Protein AF-A0A6G1L1T5-F1 (afdb_monomer)

Organism: NCBI:txid161662

Structure (mmCIF, N/CA/C/O backbone):
data_AF-A0A6G1L1T5-F1
#
_entry.id   AF-A0A6G1L1T5-F1
#
loop_
_atom_site.group_PDB
_atom_site.id
_atom_site.type_symbol
_atom_site.label_atom_id
_atom_site.label_alt_id
_atom_site.label_comp_id
_atom_site.label_asym_id
_atom_site.label_entity_id
_atom_site.label_seq_id
_atom_site.pdbx_PDB_ins_code
_atom_site.Cartn_x
_atom_site.Cartn_y
_atom_site.Cartn_z
_atom_site.occupancy
_atom_site.B_iso_or_equiv
_atom_site.auth_seq_id
_atom_site.auth_comp_id
_atom_site.auth_asym_id
_atom_site.auth_atom_id
_atom_site.pdbx_PDB_model_num
ATOM 1 N N . MET A 1 1 ? -20.918 -10.123 8.490 1.00 45.03 1 MET A N 1
ATOM 2 C CA . MET A 1 1 ? -20.012 -9.544 9.500 1.00 45.03 1 MET A CA 1
ATOM 3 C C . MET A 1 1 ? -19.038 -8.664 8.738 1.00 45.03 1 MET A C 1
ATOM 5 O O . MET A 1 1 ? -18.518 -9.137 7.736 1.00 45.03 1 MET A O 1
ATOM 9 N N . ASP A 1 2 ? -18.903 -7.387 9.096 1.00 60.72 2 ASP A N 1
ATOM 10 C CA . ASP A 1 2 ? -17.927 -6.497 8.454 1.00 60.72 2 ASP A CA 1
ATOM 11 C C . ASP A 1 2 ? -16.538 -6.891 8.970 1.00 60.72 2 ASP A C 1
ATOM 13 O O . ASP A 1 2 ? -16.191 -6.631 10.120 1.00 60.72 2 ASP A O 1
ATOM 17 N N . ILE A 1 3 ? -15.792 -7.631 8.151 1.00 59.06 3 ILE A N 1
ATOM 18 C CA . ILE A 1 3 ? -14.497 -8.240 8.503 1.00 59.06 3 ILE A CA 1
ATOM 19 C C . ILE A 1 3 ? -13.485 -7.170 8.951 1.00 59.06 3 ILE A C 1
ATOM 21 O O . ILE A 1 3 ? -12.573 -7.430 9.733 1.00 59.06 3 ILE A O 1
ATOM 25 N N . CYS A 1 4 ? -13.687 -5.927 8.523 1.00 63.03 4 CYS A N 1
ATOM 26 C CA . CYS A 1 4 ? -12.848 -4.797 8.881 1.00 63.03 4 CYS A CA 1
ATOM 27 C C . CYS A 1 4 ? -13.227 -4.125 10.215 1.00 63.03 4 CYS A C 1
ATOM 29 O O . CYS A 1 4 ? -12.695 -3.058 10.505 1.00 63.03 4 CYS A O 1
ATOM 31 N N . GLN A 1 5 ? -14.106 -4.735 11.022 1.00 61.69 5 GLN A N 1
ATOM 32 C CA . GLN A 1 5 ? -14.435 -4.321 12.397 1.00 61.69 5 GLN A CA 1
ATOM 33 C C . GLN A 1 5 ? -13.973 -5.333 13.461 1.00 61.69 5 GLN A C 1
ATOM 35 O O . GLN A 1 5 ? -14.479 -5.336 14.580 1.00 61.69 5 GLN A O 1
ATOM 40 N N . LEU A 1 6 ? -13.033 -6.220 13.120 1.00 66.00 6 LEU A N 1
ATOM 41 C CA . LEU A 1 6 ? -12.467 -7.169 14.077 1.00 66.00 6 LEU A CA 1
ATOM 42 C C . LEU A 1 6 ? -11.678 -6.443 15.177 1.00 66.00 6 LEU A C 1
ATOM 44 O O . LEU A 1 6 ? -10.847 -5.570 14.902 1.00 66.00 6 LEU A O 1
ATOM 48 N N . GLU A 1 7 ? -11.929 -6.854 16.417 1.00 71.88 7 GLU A N 1
ATOM 49 C CA . GLU A 1 7 ? -11.121 -6.490 17.575 1.00 71.88 7 GLU A CA 1
ATOM 50 C C . GLU A 1 7 ? -9.925 -7.440 17.666 1.00 71.88 7 GLU A C 1
ATOM 52 O O . GLU A 1 7 ? -10.069 -8.664 17.621 1.00 71.88 7 GLU A O 1
ATOM 57 N N . TYR A 1 8 ? -8.736 -6.859 17.763 1.00 81.31 8 TYR A N 1
ATOM 58 C CA . TYR A 1 8 ? -7.502 -7.550 18.105 1.00 81.31 8 TYR A CA 1
ATOM 59 C C . TYR A 1 8 ? -7.175 -7.213 19.558 1.00 81.31 8 TYR A C 1
ATOM 61 O O . TYR A 1 8 ? -7.630 -6.192 20.069 1.00 81.31 8 TYR A O 1
ATOM 69 N N . THR A 1 9 ? -6.371 -8.050 20.215 1.00 79.94 9 THR A N 1
ATOM 70 C CA . THR A 1 9 ? -6.049 -7.898 21.643 1.00 79.94 9 THR A CA 1
ATOM 71 C C . THR A 1 9 ? -5.590 -6.483 22.011 1.00 79.94 9 THR A C 1
ATOM 73 O O . THR A 1 9 ? -5.973 -6.000 23.066 1.00 79.94 9 THR A O 1
ATOM 76 N N . ASP A 1 10 ? -4.849 -5.810 21.119 1.00 87.88 10 ASP A N 1
ATOM 77 C CA . ASP A 1 10 ? -4.205 -4.518 21.404 1.00 87.88 10 ASP A CA 1
ATOM 78 C C . ASP A 1 10 ? -4.669 -3.363 20.488 1.00 87.88 10 ASP A C 1
ATOM 80 O O . ASP A 1 10 ? -4.211 -2.226 20.619 1.00 87.88 10 ASP A O 1
ATOM 84 N N . PHE A 1 11 ? -5.540 -3.630 19.507 1.00 93.94 11 PHE A N 1
ATOM 85 C CA . PHE A 1 11 ? -6.033 -2.610 18.573 1.00 93.94 11 PHE A CA 1
ATOM 86 C C . PHE A 1 11 ? -7.327 -3.032 17.876 1.00 93.94 11 PHE A C 1
ATOM 88 O O . PHE A 1 11 ? -7.675 -4.206 17.788 1.00 93.94 11 PHE A O 1
ATOM 95 N N . LYS A 1 12 ? -8.020 -2.065 17.280 1.00 94.38 12 LYS A N 1
ATOM 96 C CA . LYS A 1 12 ? -9.188 -2.302 16.424 1.00 94.38 12 LYS A CA 1
ATOM 97 C C . LYS A 1 12 ? -8.967 -1.765 15.024 1.00 94.38 12 LYS A C 1
ATOM 99 O O . LYS A 1 12 ? -8.352 -0.711 14.841 1.00 94.38 12 LYS A O 1
ATOM 104 N N . LEU A 1 13 ? -9.504 -2.467 14.034 1.00 95.50 13 LEU A N 1
ATOM 105 C CA . LEU A 1 13 ? -9.593 -1.939 12.678 1.00 95.50 13 LEU A CA 1
ATOM 106 C C . LEU A 1 13 ? -10.869 -1.114 12.545 1.00 95.50 13 LEU A C 1
ATOM 108 O O . LEU A 1 13 ? -11.952 -1.553 12.920 1.00 95.50 13 LEU A O 1
ATOM 112 N N . VAL A 1 14 ? -10.734 0.111 12.045 1.00 94.56 14 VAL A N 1
ATOM 113 C CA . VAL A 1 14 ? -11.863 1.021 11.827 1.00 94.56 14 VAL A CA 1
ATOM 114 C C . VAL A 1 14 ? -11.651 1.827 10.552 1.00 94.56 14 VAL A C 1
ATOM 116 O O . VAL A 1 14 ? -10.520 2.022 10.099 1.00 94.56 14 VAL A O 1
ATOM 119 N N . ARG A 1 15 ? -12.743 2.316 9.959 1.00 95.56 15 ARG A N 1
ATOM 120 C CA . ARG A 1 15 ? -12.666 3.211 8.801 1.00 95.56 15 ARG A CA 1
ATOM 121 C C . ARG A 1 15 ? -11.990 4.522 9.208 1.00 95.56 15 ARG A C 1
ATOM 123 O O . ARG A 1 15 ? -12.301 5.071 10.266 1.00 95.56 15 ARG A O 1
ATOM 130 N N . ALA A 1 16 ? -11.071 5.005 8.379 1.00 96.94 16 ALA A N 1
ATOM 131 C CA . ALA A 1 16 ? -10.485 6.324 8.577 1.00 96.94 16 ALA A CA 1
ATOM 132 C C . ALA A 1 16 ? -11.476 7.423 8.156 1.00 96.94 16 ALA A C 1
ATOM 134 O O . ALA A 1 16 ? -12.308 7.211 7.269 1.00 96.94 16 ALA A O 1
ATOM 135 N N . THR A 1 17 ? -11.374 8.593 8.778 1.00 96.69 17 THR A N 1
ATOM 136 C CA . THR A 1 17 ? -12.141 9.805 8.455 1.00 96.69 17 THR A CA 1
ATOM 137 C C . THR A 1 17 ? -11.197 10.951 8.085 1.00 96.69 17 THR A C 1
ATOM 139 O O . THR A 1 17 ? -9.984 10.853 8.271 1.00 96.69 17 THR A O 1
ATOM 142 N N . HIS A 1 18 ? -11.735 12.062 7.572 1.00 96.56 18 HIS A N 1
ATOM 143 C CA . HIS A 1 18 ? -10.926 13.250 7.270 1.00 96.56 18 HIS A CA 1
ATOM 144 C C . HIS A 1 18 ? -10.172 13.795 8.495 1.00 96.56 18 HIS A C 1
ATOM 146 O O . HIS A 1 18 ? -9.060 14.300 8.347 1.00 96.56 18 HIS A O 1
ATOM 152 N N . ASP A 1 19 ? -10.726 13.636 9.700 1.00 97.06 19 ASP A N 1
ATOM 153 C CA . ASP A 1 19 ? -10.076 14.067 10.946 1.00 97.06 19 ASP A CA 1
ATOM 154 C C . ASP A 1 19 ? -8.787 13.278 11.234 1.00 97.06 19 ASP A C 1
ATOM 156 O O . ASP A 1 19 ? -7.903 13.765 11.938 1.00 97.06 19 ASP A O 1
ATOM 160 N N . ASP A 1 20 ? -8.636 12.084 10.649 1.00 97.81 20 ASP A N 1
ATOM 161 C CA . ASP A 1 20 ? -7.447 11.249 10.818 1.00 97.81 20 ASP A CA 1
ATOM 162 C C . ASP A 1 20 ? -6.263 11.695 9.958 1.00 97.81 20 ASP A C 1
ATOM 164 O O . ASP A 1 20 ? -5.140 11.265 10.219 1.00 97.81 20 ASP A O 1
ATOM 168 N N . ILE A 1 21 ? -6.472 12.539 8.937 1.00 97.19 21 ILE A N 1
ATOM 169 C CA . ILE A 1 21 ? -5.440 12.898 7.946 1.00 97.19 21 ILE A CA 1
ATOM 170 C C . ILE A 1 21 ? -4.106 13.304 8.598 1.00 97.19 21 ILE A C 1
ATOM 172 O O . ILE A 1 21 ? -3.076 12.769 8.176 1.00 97.19 21 ILE A O 1
ATOM 176 N N . PRO A 1 22 ? -4.063 14.180 9.626 1.00 96.88 22 PRO A N 1
ATOM 177 C CA . PRO A 1 22 ? -2.806 14.526 10.289 1.00 96.88 22 PRO A CA 1
ATOM 178 C C . PRO A 1 22 ? -2.072 13.307 10.870 1.00 96.88 22 PRO A C 1
ATOM 180 O O . PRO A 1 22 ? -0.863 13.174 10.687 1.00 96.88 22 PRO A O 1
ATOM 183 N N . ALA A 1 23 ? -2.794 12.386 11.509 1.00 97.38 23 ALA A N 1
ATOM 184 C CA . ALA A 1 23 ? -2.211 11.188 12.105 1.00 97.38 23 ALA A CA 1
ATOM 185 C C . ALA A 1 23 ? -1.788 10.158 11.041 1.00 97.38 23 ALA A C 1
ATOM 187 O O . ALA A 1 23 ? -0.710 9.578 11.150 1.00 97.38 23 ALA A O 1
ATOM 188 N N . LEU A 1 24 ? -2.563 9.974 9.965 1.00 97.75 24 LEU A N 1
ATOM 189 C CA . LEU A 1 24 ? -2.175 9.110 8.838 1.00 97.75 24 LEU A CA 1
ATOM 190 C C . LEU A 1 24 ? -0.861 9.581 8.194 1.00 97.75 24 LEU A C 1
ATOM 192 O O . LEU A 1 24 ? 0.009 8.762 7.883 1.00 97.75 24 LEU A O 1
ATOM 196 N N . LEU A 1 25 ? -0.698 10.900 8.037 1.00 95.94 25 LEU A N 1
ATOM 197 C CA . LEU A 1 25 ? 0.520 11.518 7.508 1.00 95.94 25 LEU A CA 1
ATOM 198 C C . LEU A 1 25 ? 1.726 11.299 8.411 1.00 95.94 25 LEU A C 1
ATOM 200 O O . LEU A 1 25 ? 2.812 10.990 7.912 1.00 95.94 25 LEU A O 1
ATOM 204 N N . GLN A 1 26 ? 1.533 11.434 9.721 1.00 94.75 26 GLN A N 1
ATOM 205 C CA . GLN A 1 26 ? 2.577 11.171 10.700 1.00 94.75 26 GLN A CA 1
ATOM 206 C C . GLN A 1 26 ? 3.028 9.708 10.634 1.00 94.75 26 GLN A C 1
ATOM 208 O O . GLN A 1 26 ? 4.209 9.448 10.423 1.00 94.75 26 GLN A O 1
ATOM 213 N N . VAL A 1 27 ? 2.089 8.758 10.700 1.00 96.12 27 VAL A N 1
ATOM 214 C CA . VAL A 1 27 ? 2.378 7.315 10.612 1.00 96.12 27 VAL A CA 1
ATOM 215 C C . VAL A 1 27 ? 3.115 6.972 9.319 1.00 96.12 27 VAL A C 1
ATOM 217 O O . VAL A 1 27 ? 4.058 6.183 9.325 1.00 96.12 27 VAL A O 1
ATOM 220 N N . HIS A 1 28 ? 2.701 7.571 8.203 1.00 93.31 28 HIS A N 1
ATOM 221 C CA . HIS A 1 28 ? 3.356 7.367 6.919 1.00 93.31 28 HIS A CA 1
ATOM 222 C C . HIS A 1 28 ? 4.785 7.929 6.912 1.00 93.31 28 HIS A C 1
ATOM 224 O O . HIS A 1 28 ? 5.722 7.249 6.506 1.00 93.31 28 HIS A O 1
ATOM 230 N N . SER A 1 29 ? 4.976 9.154 7.399 1.00 90.62 29 SER A N 1
ATOM 231 C CA . SER A 1 29 ? 6.297 9.790 7.441 1.00 90.62 29 SER A CA 1
ATOM 232 C C . SER A 1 29 ? 7.266 9.023 8.341 1.00 90.62 29 SER A C 1
ATOM 234 O O . SER A 1 29 ? 8.400 8.774 7.941 1.00 90.62 29 SER A O 1
ATOM 236 N N . GLU A 1 30 ? 6.809 8.591 9.519 1.00 91.94 30 GLU A N 1
ATOM 237 C CA . GLU A 1 30 ? 7.587 7.776 10.459 1.00 91.94 30 GLU A CA 1
ATOM 238 C C . GLU A 1 30 ? 7.931 6.404 9.858 1.00 91.94 30 GLU A C 1
ATOM 240 O O . GLU A 1 30 ? 9.088 5.983 9.889 1.00 91.94 30 GLU A O 1
ATOM 245 N N . GLY A 1 31 ? 6.950 5.725 9.253 1.00 89.44 31 GLY A N 1
ATOM 246 C CA . GLY A 1 31 ? 7.126 4.387 8.682 1.00 89.44 31 GLY A CA 1
ATOM 247 C C . GLY A 1 31 ? 8.114 4.325 7.511 1.00 89.44 31 GLY A C 1
ATOM 248 O O . GLY A 1 31 ? 8.773 3.302 7.331 1.00 89.44 31 GLY A O 1
ATOM 249 N N . PHE A 1 32 ? 8.252 5.413 6.748 1.00 88.75 32 PHE A N 1
ATOM 250 C CA . PHE A 1 32 ? 9.127 5.497 5.571 1.00 88.75 32 PHE A CA 1
ATOM 251 C C . PHE A 1 32 ? 10.394 6.344 5.792 1.00 88.75 32 PHE A C 1
ATOM 253 O O . PHE A 1 32 ? 11.184 6.514 4.864 1.00 88.75 32 PHE A O 1
ATOM 260 N N . ALA A 1 33 ? 10.646 6.842 7.009 1.00 86.81 33 ALA A N 1
ATOM 261 C CA . ALA A 1 33 ? 11.792 7.714 7.310 1.00 86.81 33 ALA A CA 1
ATOM 262 C C . ALA A 1 33 ? 13.162 7.096 6.951 1.00 86.81 33 ALA A C 1
ATOM 264 O O . ALA A 1 33 ? 14.099 7.805 6.572 1.00 86.81 33 ALA A O 1
ATOM 265 N N . HIS A 1 34 ? 13.270 5.768 7.044 1.00 86.38 34 HIS A N 1
ATOM 266 C CA . HIS A 1 34 ? 14.494 5.005 6.777 1.00 86.38 34 HIS A CA 1
ATOM 267 C C . HIS A 1 34 ? 14.419 4.154 5.499 1.00 86.38 34 HIS A C 1
ATOM 269 O O . HIS A 1 34 ? 15.304 3.338 5.249 1.00 86.38 34 HIS A O 1
ATOM 275 N N . ASP A 1 35 ? 13.370 4.313 4.688 1.00 88.12 35 ASP A N 1
ATOM 276 C CA . ASP A 1 35 ? 13.261 3.602 3.416 1.00 88.12 35 ASP A CA 1
ATOM 277 C C . ASP A 1 35 ? 14.175 4.242 2.358 1.00 88.12 35 ASP A C 1
ATOM 279 O O . ASP A 1 35 ? 14.078 5.438 2.075 1.00 88.12 35 ASP A O 1
ATOM 283 N N . ARG A 1 36 ? 15.061 3.440 1.751 1.00 90.62 36 ARG A N 1
ATOM 284 C CA . ARG A 1 36 ? 16.084 3.932 0.806 1.00 90.62 36 ARG A CA 1
ATOM 285 C C . ARG A 1 36 ? 15.468 4.599 -0.419 1.00 90.62 36 ARG A C 1
ATOM 287 O O . ARG A 1 36 ? 15.948 5.645 -0.848 1.00 90.62 36 ARG A O 1
ATOM 294 N N . PHE A 1 37 ? 14.388 4.030 -0.957 1.00 90.25 37 PHE A N 1
ATOM 295 C CA . PHE A 1 37 ? 13.701 4.609 -2.109 1.00 90.25 37 PHE A CA 1
ATOM 296 C C . PHE A 1 37 ? 13.091 5.972 -1.757 1.00 90.25 37 PHE A C 1
ATOM 298 O O . PHE A 1 37 ? 13.268 6.950 -2.484 1.00 90.25 37 PHE A O 1
ATOM 305 N N . SER A 1 38 ? 12.432 6.067 -0.603 1.00 88.12 38 SER A N 1
ATOM 306 C CA . SER A 1 38 ? 11.865 7.315 -0.088 1.00 88.12 38 SER A CA 1
ATOM 307 C C . SER A 1 38 ? 12.943 8.375 0.145 1.00 88.12 38 SER A C 1
ATOM 309 O O . SER A 1 38 ? 12.780 9.519 -0.283 1.00 88.12 38 SER A O 1
ATOM 311 N N . GLN A 1 39 ? 14.075 8.002 0.747 1.00 89.62 39 GLN A N 1
ATOM 312 C CA . GLN A 1 39 ? 15.216 8.901 0.941 1.00 89.62 39 GLN A CA 1
ATOM 313 C C . GLN A 1 39 ? 15.775 9.407 -0.393 1.00 89.62 39 GLN A C 1
ATOM 315 O O . GLN A 1 39 ? 15.936 10.617 -0.563 1.00 89.62 39 GLN A O 1
ATOM 320 N N . PHE A 1 40 ? 15.984 8.512 -1.362 1.00 90.50 40 PHE A N 1
ATOM 321 C CA . PHE A 1 40 ? 16.427 8.861 -2.712 1.00 90.50 40 PHE A CA 1
ATOM 322 C C . PHE A 1 40 ? 15.478 9.865 -3.381 1.00 90.50 40 PHE A C 1
ATOM 324 O O . PHE A 1 40 ? 15.910 10.911 -3.874 1.00 90.50 40 PHE A O 1
ATOM 331 N N . MET A 1 41 ? 14.167 9.600 -3.346 1.00 87.81 41 MET A N 1
ATOM 332 C CA . MET A 1 41 ? 13.174 10.459 -3.995 1.00 87.81 41 MET A CA 1
ATOM 333 C C . MET A 1 41 ? 13.056 11.845 -3.354 1.00 87.81 41 MET A C 1
ATOM 335 O O . MET A 1 41 ? 12.609 12.787 -4.024 1.00 87.81 41 MET A O 1
ATOM 339 N N . LEU A 1 42 ? 13.441 11.989 -2.084 1.00 86.94 42 LEU A N 1
ATOM 340 C CA . LEU A 1 42 ? 13.357 13.229 -1.309 1.00 86.94 42 LEU A CA 1
ATOM 341 C C . LEU A 1 42 ? 14.690 13.973 -1.180 1.00 86.94 42 LEU A C 1
ATOM 343 O O . LEU A 1 42 ? 14.688 15.124 -0.735 1.00 86.94 42 LEU A O 1
ATOM 347 N N . GLN A 1 43 ? 15.804 13.373 -1.596 1.00 86.75 43 GLN A N 1
ATOM 348 C CA . GLN A 1 43 ? 17.123 13.988 -1.503 1.00 86.75 43 GLN A CA 1
ATOM 349 C C . GLN A 1 43 ? 17.149 15.362 -2.198 1.00 86.75 43 GLN A C 1
ATOM 351 O O . GLN A 1 43 ? 16.710 15.525 -3.337 1.00 86.75 43 GLN A O 1
ATOM 356 N N . GLY A 1 44 ? 17.629 16.386 -1.484 1.00 84.50 44 GLY A N 1
ATOM 357 C CA . GLY A 1 44 ? 17.706 17.761 -1.996 1.00 84.50 44 GLY A CA 1
ATOM 358 C C . GLY A 1 44 ? 16.352 18.466 -2.190 1.00 84.50 44 GLY A C 1
ATOM 359 O O . GLY A 1 44 ? 16.298 19.532 -2.816 1.00 84.50 44 GLY A O 1
ATOM 360 N N . ARG A 1 45 ? 15.246 17.898 -1.684 1.00 84.25 45 ARG A N 1
ATOM 361 C CA . ARG A 1 45 ? 13.934 18.563 -1.655 1.00 84.25 45 ARG A CA 1
ATOM 362 C C . ARG A 1 45 ? 13.733 19.352 -0.355 1.00 84.25 45 ARG A C 1
ATOM 364 O O . ARG A 1 45 ? 14.284 18.974 0.677 1.00 84.25 45 ARG A O 1
ATOM 371 N N . PRO A 1 46 ? 12.909 20.418 -0.372 1.00 87.12 46 PRO A N 1
ATOM 372 C CA . PRO A 1 46 ? 12.514 21.108 0.851 1.00 87.12 46 PRO A CA 1
ATOM 373 C C . PRO A 1 46 ? 11.863 20.156 1.859 1.00 87.12 46 PRO A C 1
ATOM 375 O O . PRO A 1 46 ? 11.112 19.251 1.469 1.00 87.12 46 PRO A O 1
ATOM 378 N N . SER A 1 47 ? 12.097 20.402 3.149 1.00 83.25 47 SER A N 1
ATOM 379 C CA . SER A 1 47 ? 11.392 19.699 4.226 1.00 83.25 47 SER A CA 1
ATOM 380 C C . SER A 1 47 ? 9.870 19.804 4.045 1.00 83.25 47 SER A C 1
ATOM 382 O O . SER A 1 47 ? 9.368 20.786 3.497 1.00 83.25 47 SER A O 1
ATOM 384 N N . GLY A 1 48 ? 9.134 18.761 4.432 1.00 83.06 48 GLY A N 1
ATOM 385 C CA . GLY A 1 48 ? 7.677 18.690 4.266 1.00 83.06 48 GLY A CA 1
ATOM 386 C C . GLY A 1 48 ? 7.188 18.397 2.839 1.00 83.06 48 GLY A C 1
ATOM 387 O O . GLY A 1 48 ? 5.992 18.199 2.641 1.00 83.06 48 GLY A O 1
ATOM 388 N N . THR A 1 49 ? 8.071 18.291 1.832 1.00 84.56 49 THR A N 1
ATOM 389 C CA . THR A 1 49 ? 7.646 17.958 0.452 1.00 84.56 49 THR A CA 1
ATOM 390 C C . THR A 1 49 ? 6.925 16.610 0.375 1.00 84.56 49 THR A C 1
ATOM 392 O O . THR A 1 49 ? 5.964 16.470 -0.385 1.00 84.56 49 THR A O 1
ATOM 395 N N . HIS A 1 50 ? 7.385 15.613 1.139 1.00 82.81 50 HIS A N 1
ATOM 396 C CA . HIS A 1 50 ? 6.733 14.306 1.187 1.00 82.81 50 HIS A CA 1
ATOM 397 C C . HIS A 1 50 ? 5.336 14.411 1.799 1.00 82.81 50 HIS A C 1
ATOM 399 O O . HIS A 1 50 ? 4.364 13.992 1.176 1.00 82.81 50 HIS A O 1
ATOM 405 N N . GLU A 1 51 ? 5.241 15.050 2.967 1.00 86.94 51 GLU A N 1
ATOM 406 C CA . GLU A 1 51 ? 3.991 15.226 3.702 1.00 86.94 51 GLU A CA 1
ATOM 407 C C . GLU A 1 51 ? 2.952 15.982 2.869 1.00 86.94 51 GLU A C 1
ATOM 409 O O . GLU A 1 51 ? 1.825 15.522 2.731 1.00 86.94 51 GLU A O 1
ATOM 414 N N . ALA A 1 52 ? 3.328 17.094 2.229 1.00 88.56 52 ALA A N 1
ATOM 415 C CA . ALA A 1 52 ? 2.410 17.878 1.404 1.00 88.56 52 ALA A CA 1
ATOM 416 C C . ALA A 1 52 ? 1.846 17.079 0.216 1.00 88.56 52 ALA A C 1
ATOM 418 O O . ALA A 1 52 ? 0.700 17.274 -0.186 1.00 88.56 52 ALA A O 1
ATOM 419 N N . ARG A 1 53 ? 2.641 16.171 -0.363 1.00 86.31 53 ARG A N 1
ATOM 420 C CA . ARG A 1 53 ? 2.185 15.289 -1.449 1.00 86.31 53 ARG A CA 1
ATOM 421 C C . ARG A 1 53 ? 1.308 14.164 -0.936 1.00 86.31 53 ARG A C 1
ATOM 423 O O . ARG A 1 53 ? 0.266 13.904 -1.526 1.00 86.31 53 ARG A O 1
ATOM 430 N N . MET A 1 54 ? 1.720 13.529 0.155 1.00 90.81 54 MET A N 1
ATOM 431 C CA . MET A 1 54 ? 0.935 12.485 0.796 1.00 90.81 54 MET A CA 1
ATOM 432 C C . MET A 1 54 ? -0.416 13.025 1.263 1.00 90.81 54 MET A C 1
ATOM 434 O O . MET A 1 54 ? -1.426 12.354 1.111 1.00 90.81 54 MET A O 1
ATOM 438 N N . ARG A 1 55 ? -0.460 14.269 1.747 1.00 94.56 55 ARG A N 1
ATOM 439 C CA . ARG A 1 55 ? -1.695 14.946 2.148 1.00 94.56 55 ARG A CA 1
ATOM 440 C C . ARG A 1 55 ? -2.663 15.034 0.977 1.00 94.56 55 ARG A C 1
ATOM 442 O O . ARG A 1 55 ? -3.771 14.528 1.085 1.00 94.56 55 ARG A O 1
ATOM 449 N N . LYS A 1 56 ? -2.196 15.554 -0.163 1.00 93.38 56 LYS A N 1
ATOM 450 C CA . LYS A 1 56 ? -2.989 15.613 -1.400 1.00 93.38 56 LYS A CA 1
ATOM 451 C C . LYS A 1 56 ? -3.453 14.232 -1.865 1.00 93.38 56 LYS A C 1
ATOM 453 O O . LYS A 1 56 ? -4.580 14.094 -2.323 1.00 93.38 56 LYS A O 1
ATOM 458 N N . ALA A 1 57 ? -2.597 13.214 -1.757 1.00 92.44 57 ALA A N 1
ATOM 459 C CA . ALA A 1 57 ? -2.956 11.839 -2.098 1.00 92.44 57 ALA A CA 1
ATOM 460 C C . ALA A 1 57 ? -4.079 11.310 -1.192 1.00 92.44 57 ALA A C 1
ATOM 462 O O . ALA A 1 57 ? -5.083 10.816 -1.700 1.00 92.44 57 ALA A O 1
ATOM 463 N N . ILE A 1 58 ? -3.941 11.472 0.126 1.00 95.06 58 ILE A N 1
ATOM 464 C CA . ILE A 1 58 ? -4.943 11.049 1.106 1.00 95.06 58 ILE A CA 1
ATOM 465 C C . ILE A 1 58 ? -6.270 11.776 0.884 1.00 95.06 58 ILE A C 1
ATOM 467 O O . ILE A 1 58 ? -7.307 11.122 0.810 1.00 95.06 58 ILE A O 1
ATOM 471 N N . GLU A 1 59 ? -6.238 13.099 0.720 1.00 96.19 59 GLU A N 1
ATOM 472 C CA . GLU A 1 59 ? -7.417 13.912 0.396 1.00 96.19 59 GLU A CA 1
ATOM 473 C C . GLU A 1 59 ? -8.104 13.394 -0.875 1.00 96.19 59 GLU A C 1
ATOM 475 O O . GLU A 1 59 ? -9.292 13.086 -0.847 1.00 96.19 59 GLU A O 1
ATOM 480 N N . SER A 1 60 ? -7.342 13.155 -1.949 1.00 96.19 60 SER A N 1
ATOM 481 C CA . SER A 1 60 ? -7.899 12.642 -3.208 1.00 96.19 60 SER A CA 1
ATOM 482 C C . SER A 1 60 ? -8.534 11.254 -3.090 1.00 96.19 60 SER A C 1
ATOM 484 O O . SER A 1 60 ? -9.444 10.930 -3.851 1.00 96.19 60 SER A O 1
ATOM 486 N N . TRP A 1 61 ? -8.075 10.413 -2.158 1.00 96.50 61 TRP A N 1
ATOM 487 C CA . TRP A 1 61 ? -8.714 9.122 -1.917 1.00 96.50 61 TRP A CA 1
ATOM 488 C C . TRP A 1 61 ? -9.978 9.247 -1.087 1.00 96.50 61 TRP A C 1
ATOM 490 O O . TRP A 1 61 ? -10.900 8.473 -1.304 1.00 96.50 61 TRP A O 1
ATOM 500 N N . PHE A 1 62 ? -10.058 10.198 -0.160 1.00 95.88 62 PHE A N 1
ATOM 501 C CA . PHE A 1 62 ? -11.326 10.457 0.516 1.00 95.88 62 PHE A CA 1
ATOM 502 C C . PHE A 1 62 ? -12.403 10.953 -0.458 1.00 95.88 62 PHE A C 1
ATOM 504 O O . PHE A 1 62 ? -13.564 10.577 -0.313 1.00 95.88 62 PHE A O 1
ATOM 511 N N . ASP A 1 63 ? -12.005 11.702 -1.487 1.00 94.25 63 ASP A N 1
ATOM 512 C CA . ASP A 1 63 ? -12.901 12.160 -2.555 1.00 94.25 63 ASP A CA 1
ATOM 513 C C . ASP A 1 63 ? -13.227 11.063 -3.593 1.00 94.25 63 ASP A C 1
ATOM 515 O O . ASP A 1 63 ? -14.120 11.228 -4.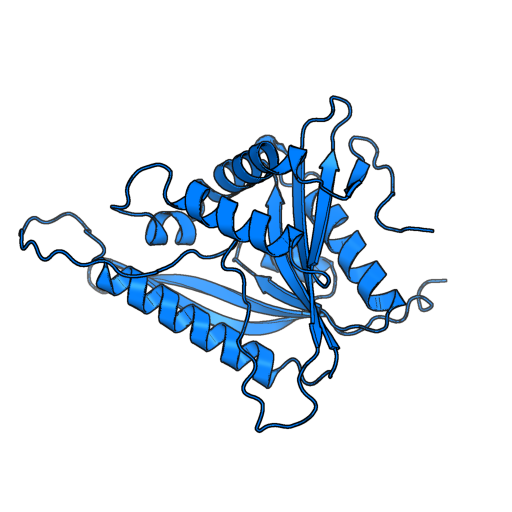428 1.00 94.25 63 ASP A O 1
ATOM 519 N N . ASN A 1 64 ? -12.523 9.927 -3.559 1.00 93.62 64 ASN A N 1
ATOM 520 C CA . ASN A 1 64 ? -12.714 8.825 -4.495 1.00 93.62 64 ASN A CA 1
ATOM 521 C C . ASN A 1 64 ? -13.683 7.777 -3.926 1.00 93.62 64 ASN A C 1
ATOM 523 O O . ASN A 1 64 ? -13.371 7.059 -2.978 1.00 93.62 64 ASN A O 1
ATOM 527 N N . VAL A 1 65 ? -14.837 7.622 -4.578 1.00 94.00 65 VAL A N 1
ATOM 528 C CA . VAL A 1 65 ? -15.899 6.689 -4.160 1.00 94.00 65 VAL A CA 1
ATOM 529 C C . VAL A 1 65 ? -15.473 5.215 -4.163 1.00 94.00 65 VAL A C 1
ATOM 531 O O . VAL A 1 65 ? -16.026 4.415 -3.408 1.00 94.00 65 VAL A O 1
ATOM 534 N N . ASP A 1 66 ? -14.495 4.855 -4.996 1.00 95.31 66 ASP A N 1
ATOM 535 C CA . ASP A 1 66 ? -13.954 3.499 -5.105 1.00 95.31 66 ASP A CA 1
ATOM 536 C C . ASP A 1 66 ? -12.802 3.243 -4.125 1.00 95.31 66 ASP A C 1
ATOM 538 O O . ASP A 1 66 ? -12.355 2.098 -3.979 1.00 95.31 66 ASP A O 1
ATOM 542 N N . ALA A 1 67 ? -12.310 4.290 -3.458 1.00 96.00 67 ALA A N 1
ATOM 543 C CA . ALA A 1 67 ? -11.259 4.195 -2.465 1.00 96.00 67 ALA A CA 1
ATOM 544 C C . ALA A 1 67 ? -11.825 3.945 -1.065 1.00 96.00 67 ALA A C 1
ATOM 546 O O . ALA A 1 67 ? -12.858 4.472 -0.644 1.00 96.00 67 ALA A O 1
ATOM 547 N N . LYS A 1 68 ? -11.104 3.130 -0.300 1.00 96.12 68 LYS A N 1
ATOM 548 C CA . LYS A 1 68 ? -11.406 2.846 1.098 1.00 96.12 68 LYS A CA 1
ATOM 549 C C . LYS A 1 68 ? -10.132 2.923 1.920 1.00 96.12 68 LYS A C 1
ATOM 551 O O . LYS A 1 68 ? -9.095 2.386 1.532 1.00 96.12 68 LYS A O 1
ATOM 556 N N . LEU A 1 69 ? -10.233 3.596 3.061 1.00 97.25 69 LEU A N 1
ATOM 557 C CA . LEU A 1 69 ? -9.145 3.774 4.010 1.00 97.25 69 LEU A CA 1
ATOM 558 C C . LEU A 1 69 ? -9.538 3.165 5.353 1.00 97.25 69 LEU A C 1
ATOM 560 O O . LEU A 1 69 ? -10.611 3.457 5.887 1.00 97.25 69 LEU A O 1
ATOM 564 N N . PHE A 1 70 ? -8.645 2.351 5.901 1.00 97.06 70 PHE A N 1
ATOM 565 C CA . PHE A 1 70 ? -8.784 1.756 7.224 1.00 97.06 70 PHE A CA 1
ATOM 566 C C . PHE A 1 70 ? -7.552 2.068 8.061 1.00 97.06 70 PHE A C 1
ATOM 568 O O . PHE A 1 70 ? -6.437 2.157 7.544 1.00 97.06 70 PHE A O 1
ATOM 575 N N . LYS A 1 71 ? -7.763 2.211 9.364 1.00 97.25 71 LYS A N 1
ATOM 576 C CA . LYS A 1 71 ? -6.721 2.440 10.359 1.00 97.25 71 LYS A CA 1
ATOM 577 C C . LYS A 1 71 ? -6.785 1.364 11.436 1.00 97.25 71 LYS A C 1
ATOM 579 O O . LYS A 1 71 ? -7.864 0.877 11.767 1.00 97.25 71 LYS A O 1
ATOM 584 N N . ALA A 1 72 ? -5.628 1.028 11.987 1.00 97.50 72 ALA A N 1
ATOM 585 C CA . ALA A 1 72 ? -5.509 0.297 13.236 1.00 97.50 72 ALA A CA 1
ATOM 586 C C . ALA A 1 72 ? -5.422 1.322 14.371 1.00 97.50 72 ALA A C 1
ATOM 588 O O . ALA A 1 72 ? -4.433 2.052 14.462 1.00 97.50 72 ALA A O 1
ATOM 589 N N . ALA A 1 73 ? -6.471 1.410 15.184 1.00 96.56 73 ALA A N 1
ATOM 590 C CA . ALA A 1 73 ? -6.538 2.299 16.336 1.00 96.56 73 ALA A CA 1
ATOM 591 C C . ALA A 1 73 ? -6.221 1.512 17.614 1.00 96.56 73 ALA A C 1
ATOM 593 O O . ALA A 1 73 ? -6.895 0.518 17.892 1.00 96.56 73 ALA A O 1
ATOM 594 N N . GLY A 1 74 ? -5.213 1.954 18.366 1.00 94.06 74 GLY A N 1
ATOM 595 C CA . GLY A 1 74 ? -4.915 1.447 19.706 1.00 94.06 74 GLY A CA 1
ATOM 596 C C . GLY A 1 74 ? -5.987 1.843 20.726 1.00 94.06 74 GLY A C 1
ATOM 597 O O . GLY A 1 74 ? -6.925 2.585 20.413 1.00 94.06 74 GLY A O 1
ATOM 598 N N . GLU A 1 75 ? -5.849 1.351 21.957 1.00 87.69 75 GLU A N 1
ATOM 599 C CA . GLU A 1 75 ? -6.801 1.602 23.054 1.00 87.69 75 GLU A CA 1
ATOM 600 C C . GLU A 1 75 ? -6.977 3.094 23.379 1.00 87.69 75 GLU A C 1
ATOM 602 O O . GLU A 1 75 ? -8.085 3.551 23.660 1.00 87.69 75 GLU A O 1
ATOM 607 N N . ASP A 1 76 ? -5.898 3.869 23.279 1.00 87.75 76 ASP A N 1
ATOM 608 C CA . ASP A 1 76 ? -5.850 5.315 23.515 1.00 87.75 76 ASP A CA 1
ATOM 609 C C . ASP A 1 76 ? -6.335 6.152 22.314 1.00 87.75 76 ASP A C 1
ATOM 611 O O . ASP A 1 76 ? -6.333 7.383 22.358 1.00 87.75 76 ASP A O 1
ATOM 615 N N . GLY A 1 77 ? -6.757 5.496 21.228 1.00 87.25 77 GLY A N 1
ATOM 616 C CA . GLY A 1 77 ? -7.144 6.138 19.974 1.00 87.25 77 GLY A CA 1
ATOM 617 C C . GLY A 1 77 ? -5.967 6.493 19.063 1.00 87.25 77 GLY A C 1
ATOM 618 O O . GLY A 1 77 ? -6.194 7.040 17.980 1.00 87.25 77 GLY A O 1
ATOM 619 N N . GLN A 1 78 ? -4.728 6.163 19.442 1.00 95.38 78 GLN A N 1
ATOM 620 C CA . GLN A 1 78 ? -3.558 6.359 18.595 1.00 95.38 78 GLN A CA 1
ATOM 621 C C . GLN A 1 78 ? -3.657 5.504 17.329 1.00 95.38 78 GLN A C 1
ATOM 623 O O . GLN A 1 78 ? -3.974 4.315 17.374 1.00 95.38 78 GLN A O 1
ATOM 628 N N . ILE A 1 79 ? -3.338 6.096 16.177 1.00 97.94 79 ILE A N 1
ATOM 629 C CA . ILE A 1 79 ? -3.250 5.348 14.923 1.00 97.94 79 ILE A CA 1
ATOM 630 C C . ILE A 1 79 ? -1.897 4.646 14.859 1.00 97.94 79 ILE A C 1
ATOM 632 O O . ILE A 1 79 ? -0.857 5.292 14.773 1.00 97.94 79 ILE A O 1
ATOM 636 N N . LEU A 1 80 ? -1.916 3.318 14.867 1.00 97.44 80 LEU A N 1
ATOM 637 C CA . LEU A 1 80 ? -0.715 2.479 14.852 1.00 97.44 80 LEU A CA 1
ATOM 638 C C . LEU A 1 80 ? -0.272 2.133 13.422 1.00 97.44 80 LEU A C 1
ATOM 640 O O . LEU A 1 80 ? 0.905 1.905 13.141 1.00 97.44 80 LEU A O 1
ATOM 644 N N . GLY A 1 81 ? -1.227 2.104 12.497 1.00 97.56 81 GLY A N 1
ATOM 645 C CA . GLY A 1 81 ? -1.022 1.785 11.092 1.00 97.56 81 GLY A CA 1
ATOM 646 C C . GLY A 1 81 ? -2.269 2.087 10.276 1.00 97.56 81 GLY A C 1
ATOM 647 O O . GLY A 1 81 ? -3.357 2.252 10.828 1.00 97.56 81 GLY A O 1
ATOM 648 N N . TRP A 1 82 ? -2.123 2.161 8.959 1.00 98.31 82 TRP A N 1
ATOM 649 C CA . TRP A 1 82 ? -3.249 2.383 8.059 1.00 98.31 82 TRP A CA 1
ATOM 650 C C . TRP A 1 82 ? -3.004 1.797 6.675 1.00 98.31 82 TRP A C 1
ATOM 652 O O . TRP A 1 82 ? -1.867 1.531 6.278 1.00 98.31 82 TRP A O 1
ATOM 662 N N . ILE A 1 83 ? -4.100 1.593 5.952 1.00 98.00 83 ILE A N 1
ATOM 663 C CA . ILE A 1 83 ? -4.122 1.081 4.587 1.00 98.00 83 ILE A CA 1
ATOM 664 C C . ILE A 1 83 ? -5.117 1.881 3.747 1.00 98.00 83 ILE A C 1
ATOM 666 O O . ILE A 1 83 ? -6.178 2.275 4.234 1.00 98.00 83 ILE A O 1
ATOM 670 N N . CYS A 1 84 ? -4.786 2.092 2.476 1.00 97.81 84 CYS A N 1
ATOM 671 C CA . CYS A 1 84 ? -5.719 2.542 1.451 1.00 97.81 84 CYS A CA 1
ATOM 672 C C . CYS A 1 84 ? -5.734 1.535 0.304 1.00 97.81 84 CYS A C 1
ATOM 674 O O . CYS A 1 84 ? -4.677 1.115 -0.179 1.00 97.81 84 CYS A O 1
ATOM 676 N N . TYR A 1 85 ? -6.928 1.187 -0.162 1.00 97.25 85 TYR A N 1
ATOM 677 C CA . TYR A 1 85 ? -7.104 0.431 -1.392 1.00 97.25 85 TYR A CA 1
ATOM 678 C C . TYR A 1 85 ? -8.194 1.044 -2.267 1.00 97.25 85 TYR A C 1
ATOM 680 O O . TYR A 1 85 ? -9.086 1.732 -1.773 1.00 97.25 85 TYR A O 1
ATOM 688 N N . ILE A 1 86 ? -8.116 0.778 -3.570 1.00 96.56 86 ILE A N 1
ATOM 689 C CA . ILE A 1 86 ? -9.087 1.237 -4.568 1.00 96.56 86 ILE A CA 1
ATOM 690 C C . ILE A 1 86 ? -9.627 0.039 -5.327 1.00 96.56 86 ILE A C 1
ATOM 692 O O . ILE A 1 86 ? -8.867 -0.839 -5.733 1.00 96.56 86 ILE A O 1
ATOM 696 N N . VAL A 1 87 ? -10.934 0.012 -5.554 1.00 96.38 87 VAL A N 1
ATOM 697 C CA . VAL A 1 87 ? -11.557 -0.950 -6.463 1.00 96.38 87 VAL A CA 1
ATOM 698 C C . VAL A 1 87 ? -11.527 -0.359 -7.867 1.00 96.38 87 VAL A C 1
ATOM 700 O O . VAL A 1 87 ? -12.350 0.482 -8.208 1.00 96.38 87 VAL A O 1
ATOM 703 N N . LYS A 1 88 ? -10.588 -0.795 -8.702 1.00 94.50 88 LYS A N 1
ATOM 704 C CA . LYS A 1 88 ? -10.528 -0.343 -10.092 1.00 94.50 88 LYS A CA 1
ATOM 705 C C . LYS A 1 88 ? -11.521 -1.114 -10.954 1.00 94.50 88 LYS A C 1
ATOM 707 O O . LYS A 1 88 ? -11.747 -2.307 -10.748 1.00 94.50 88 LYS A O 1
ATOM 712 N N . THR A 1 89 ? -12.066 -0.425 -11.952 1.00 91.88 89 THR A N 1
ATOM 713 C CA . THR A 1 89 ? -12.841 -1.021 -13.043 1.00 91.88 89 THR A CA 1
ATOM 714 C C . THR A 1 89 ? -12.132 -0.700 -14.354 1.00 91.88 89 THR A C 1
ATOM 716 O O . THR A 1 89 ? -11.972 0.470 -14.693 1.00 91.88 89 THR A O 1
ATOM 719 N N . GLN A 1 90 ? -11.673 -1.726 -15.071 1.00 79.38 90 GLN A N 1
ATOM 720 C CA . GLN A 1 90 ? -11.110 -1.568 -16.411 1.00 79.38 90 GLN A CA 1
ATOM 721 C C . GLN A 1 90 ? -12.237 -1.191 -17.380 1.00 79.38 90 GLN A C 1
ATOM 723 O O . GLN A 1 90 ? -13.323 -1.783 -17.317 1.00 79.38 90 GLN A O 1
ATOM 728 N N . PRO A 1 91 ? -12.016 -0.232 -18.289 1.00 64.44 91 PRO A N 1
ATOM 729 C CA . PRO A 1 91 ? -12.986 0.048 -19.329 1.00 64.44 91 PRO A CA 1
ATOM 730 C C . PRO A 1 91 ? -13.134 -1.166 -20.254 1.00 64.44 91 PRO A C 1
ATOM 732 O O . PRO A 1 91 ? -12.182 -1.885 -20.543 1.00 64.44 91 PRO A O 1
ATOM 735 N N . SER A 1 92 ? -14.352 -1.401 -20.738 1.00 50.47 92 SER A N 1
ATOM 736 C CA . SER A 1 92 ? -14.717 -2.593 -21.518 1.00 50.47 92 SER A CA 1
ATOM 737 C C . SER A 1 92 ? -14.102 -2.644 -22.925 1.00 50.47 92 SER A C 1
ATOM 739 O O . SER A 1 92 ? -14.336 -3.611 -23.645 1.00 50.47 92 SER A O 1
ATOM 741 N N . SER A 1 93 ? -13.360 -1.609 -23.336 1.00 47.50 93 SER A N 1
ATOM 742 C CA . SER A 1 93 ? -12.791 -1.469 -24.676 1.00 47.50 93 SER A CA 1
ATOM 743 C C . SER A 1 93 ? -11.301 -1.107 -24.604 1.00 47.50 93 SER A C 1
ATOM 745 O O . SER A 1 93 ? -10.953 -0.192 -23.853 1.00 47.50 93 SER A O 1
ATOM 747 N N . PRO A 1 94 ? -10.427 -1.757 -25.397 1.00 46.72 94 PRO A N 1
ATOM 748 C CA . PRO A 1 94 ? -8.986 -1.488 -25.417 1.00 46.72 94 PRO A CA 1
ATOM 749 C C . PRO A 1 94 ? -8.606 -0.067 -25.882 1.00 46.72 94 PRO A C 1
ATOM 751 O O . PRO A 1 94 ? -7.468 0.342 -25.670 1.00 46.72 94 PRO A O 1
ATOM 754 N N . ASP A 1 95 ? -9.544 0.698 -26.454 1.00 39.62 95 ASP A N 1
ATOM 755 C CA . ASP A 1 95 ? -9.329 2.086 -26.904 1.00 39.62 95 ASP A CA 1
ATOM 756 C C . ASP A 1 95 ? -9.520 3.141 -25.799 1.00 39.62 95 ASP A C 1
ATOM 758 O O . ASP A 1 95 ? -9.153 4.306 -25.965 1.00 39.62 95 ASP A O 1
ATOM 762 N N . ALA A 1 96 ? -10.081 2.759 -24.651 1.00 41.41 96 ALA A N 1
ATOM 763 C CA . ALA A 1 96 ? -10.183 3.640 -23.497 1.00 41.41 96 ALA A CA 1
ATOM 764 C C . ALA A 1 96 ? -8.902 3.505 -22.671 1.00 41.41 96 ALA A C 1
ATOM 766 O O . ALA A 1 96 ? -8.810 2.697 -21.748 1.00 41.41 96 ALA A O 1
ATOM 767 N N . VAL A 1 97 ? -7.887 4.286 -23.035 1.00 38.12 97 VAL A N 1
ATOM 768 C CA . VAL A 1 97 ? -6.659 4.414 -22.248 1.00 38.12 97 VAL A CA 1
ATOM 769 C C . VAL A 1 97 ? -7.053 4.901 -20.853 1.00 38.12 97 VAL A C 1
ATOM 771 O O . VAL A 1 97 ? -7.445 6.052 -20.674 1.00 38.12 97 VAL A O 1
ATOM 774 N N . ALA A 1 98 ? -7.022 3.996 -19.875 1.00 38.81 98 ALA A N 1
ATOM 775 C CA . ALA A 1 98 ? -7.322 4.323 -18.494 1.00 38.81 98 ALA A CA 1
ATOM 776 C C . ALA A 1 98 ? -6.276 5.320 -17.984 1.00 38.81 98 ALA A C 1
ATOM 778 O O . ALA A 1 98 ? -5.074 5.036 -18.010 1.00 38.81 98 ALA A O 1
ATOM 779 N N . ASP A 1 99 ? -6.743 6.478 -17.518 1.00 34.41 99 ASP A N 1
ATOM 780 C CA . ASP A 1 99 ? -5.926 7.426 -16.772 1.00 34.41 99 ASP A CA 1
ATOM 781 C C . ASP A 1 99 ? -5.538 6.741 -15.458 1.00 34.41 99 ASP A C 1
ATOM 783 O O . ASP A 1 99 ? -6.340 6.592 -14.530 1.00 34.41 99 ASP A O 1
ATOM 787 N N . GLY A 1 100 ? -4.343 6.151 -15.457 1.00 36.66 100 GLY A N 1
ATOM 788 C CA . GLY A 1 100 ? -3.853 5.289 -14.396 1.00 36.66 100 GLY A CA 1
ATOM 789 C C . GLY A 1 100 ? -3.683 6.082 -13.111 1.00 36.66 100 GLY A C 1
ATOM 790 O O . GLY A 1 100 ? -2.597 6.578 -12.824 1.00 36.66 100 GLY A O 1
ATOM 791 N N . THR A 1 101 ? -4.737 6.154 -12.302 1.00 36.59 101 THR A N 1
ATOM 792 C CA . THR A 1 101 ? -4.707 6.686 -10.936 1.00 36.59 101 THR A CA 1
ATOM 793 C C . THR A 1 101 ? -4.027 5.665 -10.025 1.00 36.59 101 THR A C 1
ATOM 795 O O . THR A 1 101 ? -4.622 4.967 -9.203 1.00 36.59 101 THR A O 1
ATOM 798 N N . TYR A 1 102 ? -2.719 5.538 -10.217 1.00 37.44 102 TYR A N 1
ATOM 799 C CA . TYR A 1 102 ? -1.816 5.075 -9.182 1.00 37.44 102 TYR A CA 1
ATOM 800 C C . TYR A 1 102 ? -1.519 6.259 -8.296 1.00 37.44 102 TYR A C 1
ATOM 802 O O . TYR A 1 102 ? -0.873 7.221 -8.716 1.00 37.44 102 TYR A O 1
ATOM 810 N N . SER A 1 103 ? -1.996 6.191 -7.064 1.00 40.69 103 SER A N 1
ATOM 811 C CA . SER A 1 103 ? -1.566 7.156 -6.082 1.00 40.69 103 SER A CA 1
ATOM 812 C C . SER A 1 103 ? -0.263 6.655 -5.482 1.00 40.69 103 SER A C 1
ATOM 814 O O . SER A 1 103 ? -0.191 5.632 -4.810 1.00 40.69 103 SER A O 1
ATOM 816 N N . GLN A 1 104 ? 0.774 7.411 -5.810 1.00 46.50 104 GLN A N 1
ATOM 817 C CA . GLN A 1 104 ? 2.191 7.310 -5.471 1.00 46.50 104 GLN A CA 1
ATOM 818 C C . GLN A 1 104 ? 2.529 7.329 -3.977 1.00 46.50 104 GLN A C 1
ATOM 820 O O . GLN A 1 104 ? 3.603 7.786 -3.583 1.00 46.50 104 GLN A O 1
ATOM 825 N N . ALA A 1 105 ? 1.648 6.857 -3.109 1.00 38.25 105 ALA A N 1
ATOM 826 C CA . ALA A 1 105 ? 1.929 6.914 -1.692 1.00 38.25 105 ALA A CA 1
ATOM 827 C C . ALA A 1 105 ? 3.076 5.990 -1.263 1.00 38.25 105 ALA A C 1
ATOM 829 O O . ALA A 1 105 ? 3.703 6.249 -0.252 1.00 38.25 105 ALA A O 1
ATOM 830 N N . ALA A 1 106 ? 3.439 4.980 -2.053 1.00 35.88 106 ALA A N 1
ATOM 831 C CA . ALA A 1 106 ? 4.674 4.226 -1.829 1.00 35.88 106 ALA A CA 1
ATOM 832 C C . ALA A 1 106 ? 5.899 4.796 -2.580 1.00 35.88 106 ALA A C 1
ATOM 834 O O . ALA A 1 106 ? 6.993 4.254 -2.451 1.00 35.88 106 ALA A O 1
ATOM 835 N N . SER A 1 107 ? 5.744 5.851 -3.394 1.00 36.28 107 SER A N 1
ATOM 836 C CA . SER A 1 107 ? 6.803 6.319 -4.297 1.00 36.28 107 SER A CA 1
ATOM 837 C C . SER A 1 107 ? 6.490 7.666 -4.980 1.00 36.28 107 SER A C 1
ATOM 839 O O . SER A 1 107 ? 5.913 7.749 -6.061 1.00 36.28 107 SER A O 1
ATOM 841 N N . THR A 1 108 ? 6.904 8.758 -4.336 1.00 31.30 108 THR A N 1
ATOM 842 C CA . THR A 1 108 ? 6.707 10.166 -4.743 1.00 31.30 108 THR A CA 1
ATOM 843 C C . THR A 1 108 ? 7.217 10.563 -6.148 1.00 31.30 108 THR A C 1
ATOM 845 O O . THR A 1 108 ? 8.305 10.180 -6.532 1.00 31.30 108 THR A O 1
ATOM 848 N N . GLY A 1 109 ? 6.546 11.504 -6.846 1.00 29.83 109 GLY A N 1
ATOM 849 C CA . GLY A 1 109 ? 7.111 12.413 -7.882 1.00 29.83 109 GLY A CA 1
ATOM 850 C C . GLY A 1 109 ? 6.220 12.645 -9.124 1.00 29.83 109 GLY A C 1
ATOM 851 O O . GLY A 1 109 ? 5.664 11.698 -9.643 1.00 29.83 109 GLY A O 1
ATOM 852 N N . VAL A 1 110 ? 6.045 13.800 -9.783 1.00 30.11 110 VAL A N 1
ATOM 853 C CA . VAL A 1 110 ? 6.582 15.175 -9.801 1.00 30.11 110 VAL A CA 1
ATOM 854 C C . VAL A 1 110 ? 5.583 15.995 -10.657 1.00 30.11 110 VAL A C 1
ATOM 856 O O . VAL A 1 110 ? 5.166 15.505 -11.701 1.00 30.11 110 VAL A O 1
ATOM 859 N N . GLN A 1 111 ? 5.260 17.241 -10.287 1.00 25.48 111 GLN A N 1
ATOM 860 C CA . GLN A 1 111 ? 4.815 18.276 -11.240 1.00 25.48 111 GLN A CA 1
ATOM 861 C C . GLN A 1 111 ? 5.846 19.415 -11.242 1.00 25.48 111 GLN A C 1
ATOM 863 O O . GLN A 1 111 ? 6.382 19.775 -10.191 1.00 25.48 111 GLN A O 1
ATOM 868 N N . GLN A 1 112 ? 6.177 19.891 -12.444 1.00 30.09 112 GLN A N 1
ATOM 869 C CA . GLN A 1 112 ? 7.217 20.875 -12.751 1.00 30.09 112 GLN A CA 1
ATOM 870 C C . GLN A 1 112 ? 6.850 22.295 -12.294 1.00 30.09 112 GLN A C 1
ATOM 872 O O . GLN A 1 112 ? 5.729 22.749 -12.497 1.00 30.09 112 GLN A O 1
ATOM 877 N N . SER A 1 113 ? 7.846 23.035 -11.804 1.00 26.00 113 SER A N 1
ATOM 878 C CA . SER A 1 113 ? 8.016 24.457 -12.122 1.00 26.00 113 SER A CA 1
ATOM 879 C C . SER A 1 113 ? 9.515 24.777 -12.087 1.00 26.00 113 SER A C 1
ATOM 881 O O . SER A 1 113 ? 10.232 24.303 -11.202 1.00 26.00 113 SER A O 1
ATOM 883 N N . GLY A 1 114 ? 10.003 25.445 -13.133 1.00 30.45 114 GLY A N 1
ATOM 884 C CA . GLY A 1 114 ? 11.415 25.492 -13.511 1.00 30.45 114 GLY A CA 1
ATOM 885 C C . GLY A 1 114 ? 12.280 26.476 -12.722 1.00 30.45 114 GLY A C 1
ATOM 886 O O . GLY A 1 114 ? 11.846 27.572 -12.372 1.00 30.45 114 GLY A O 1
ATOM 887 N N . HIS A 1 115 ? 13.545 26.097 -12.524 1.00 27.70 115 HIS A N 1
ATOM 888 C CA . HIS A 1 115 ? 14.665 27.034 -12.424 1.00 27.70 115 HIS A CA 1
ATOM 889 C C . HIS A 1 115 ? 15.997 26.304 -12.655 1.00 27.70 115 HIS A C 1
ATOM 891 O O . HIS A 1 115 ? 16.266 25.291 -12.009 1.00 27.70 115 HIS A O 1
ATOM 897 N N . ASN A 1 116 ? 16.803 26.822 -13.585 1.00 36.19 116 ASN A N 1
ATOM 898 C CA . ASN A 1 116 ? 18.170 26.377 -13.861 1.00 36.19 116 ASN A CA 1
ATOM 899 C C . ASN A 1 116 ? 19.145 27.025 -12.870 1.00 36.19 116 ASN A C 1
ATOM 901 O O . ASN A 1 116 ? 19.052 28.221 -12.607 1.00 36.19 116 ASN A O 1
ATOM 905 N N . GLY A 1 117 ? 20.120 26.253 -12.398 1.00 29.14 117 GLY A N 1
ATOM 906 C CA . GLY A 1 117 ? 21.281 26.756 -11.670 1.00 29.14 117 GLY A CA 1
ATOM 907 C C . GLY A 1 117 ? 22.388 25.708 -11.664 1.00 29.14 117 GLY A C 1
ATOM 908 O O . GLY A 1 117 ? 22.236 24.664 -11.037 1.00 29.14 117 GLY A O 1
ATOM 909 N N . ASN A 1 118 ? 23.466 25.985 -12.400 1.00 37.28 118 ASN A N 1
ATOM 910 C CA . ASN A 1 118 ? 24.686 25.180 -12.460 1.00 37.28 118 ASN A CA 1
ATOM 911 C C . ASN A 1 118 ? 25.534 25.405 -11.198 1.00 37.28 118 ASN A C 1
ATOM 913 O O . ASN A 1 118 ? 25.671 26.544 -10.753 1.00 37.28 118 ASN A O 1
ATOM 917 N N . GLY A 1 119 ? 26.153 24.348 -10.673 1.00 30.39 119 GLY A N 1
ATOM 918 C CA . GLY A 1 119 ? 27.152 24.434 -9.608 1.00 30.39 119 GLY A CA 1
ATOM 919 C C . GLY A 1 119 ? 27.825 23.085 -9.370 1.00 30.39 119 GLY A C 1
ATOM 920 O O . GLY A 1 119 ? 27.182 22.148 -8.910 1.00 30.39 119 GLY A O 1
ATOM 921 N N . GLU A 1 120 ? 29.103 23.001 -9.731 1.00 35.09 120 GLU A N 1
ATOM 922 C CA . GLU A 1 120 ? 29.986 21.844 -9.576 1.00 35.09 120 GLU A CA 1
ATOM 923 C C . GLU A 1 120 ? 30.483 21.734 -8.123 1.00 35.09 120 GLU A C 1
ATOM 925 O O . GLU A 1 120 ? 30.878 22.729 -7.514 1.00 35.09 120 GLU A O 1
ATOM 930 N N . GLY A 1 121 ? 30.464 20.518 -7.571 1.00 29.97 121 GLY A N 1
ATOM 931 C CA . GLY A 1 121 ? 30.984 20.191 -6.243 1.00 29.97 121 GLY A CA 1
ATOM 932 C C . GLY A 1 121 ? 30.629 18.755 -5.857 1.00 29.97 121 GLY A C 1
ATOM 933 O O . GLY A 1 121 ? 29.455 18.437 -5.674 1.00 29.97 121 GLY A O 1
ATOM 934 N N . GLU A 1 122 ? 31.642 17.889 -5.764 1.00 37.84 122 GLU A N 1
ATOM 935 C CA . GLU A 1 122 ? 31.543 16.460 -5.440 1.00 37.84 122 GLU A CA 1
ATOM 936 C C . GLU A 1 122 ? 30.947 16.222 -4.043 1.00 37.84 122 GLU A C 1
ATOM 938 O O . GLU A 1 122 ? 31.620 16.080 -3.027 1.00 37.84 122 GLU A O 1
ATOM 943 N N . THR A 1 123 ? 29.626 16.150 -4.020 1.00 36.69 123 THR A N 1
ATOM 944 C CA . THR A 1 123 ? 28.838 15.279 -3.148 1.00 36.69 123 THR A CA 1
ATOM 945 C C . THR A 1 123 ? 28.050 14.361 -4.089 1.00 36.69 123 THR A C 1
ATOM 947 O O . THR A 1 123 ? 27.891 14.729 -5.257 1.00 36.69 123 THR A O 1
ATOM 950 N N . PRO A 1 124 ? 27.550 13.180 -3.674 1.00 44.69 124 PRO A N 1
ATOM 951 C CA . PRO A 1 124 ? 26.645 12.393 -4.509 1.00 44.69 124 PRO A CA 1
ATOM 952 C C . PRO A 1 124 ? 25.298 13.125 -4.591 1.00 44.69 124 PRO A C 1
ATOM 954 O O . PRO A 1 124 ? 24.306 12.758 -3.961 1.00 44.69 124 PRO A O 1
ATOM 957 N N . PHE A 1 125 ? 25.280 14.240 -5.316 1.00 46.03 125 PHE A N 1
ATOM 958 C CA . PHE A 1 125 ? 24.094 14.999 -5.630 1.00 46.03 125 PHE A CA 1
ATOM 959 C C . PHE A 1 125 ? 23.371 14.216 -6.715 1.00 46.03 125 PHE A C 1
ATOM 961 O O . PHE A 1 125 ? 23.667 14.338 -7.904 1.00 46.03 125 PHE A O 1
ATOM 968 N N . VAL A 1 126 ? 22.438 13.362 -6.298 1.00 58.47 126 VAL A N 1
ATOM 969 C CA . VAL A 1 126 ? 21.481 12.770 -7.226 1.00 58.47 126 VAL A CA 1
ATOM 970 C C . VAL A 1 126 ? 20.737 13.928 -7.885 1.00 58.47 126 VAL A C 1
ATOM 972 O O . VAL A 1 126 ? 20.063 14.718 -7.215 1.00 58.47 126 VAL A O 1
ATOM 975 N N . SER A 1 127 ? 20.900 14.062 -9.201 1.00 68.12 127 SER A N 1
ATOM 976 C CA . SER A 1 127 ? 20.285 15.150 -9.945 1.00 68.12 127 SER A CA 1
ATOM 977 C C . SER A 1 127 ? 18.761 15.031 -9.901 1.00 68.12 127 SER A C 1
ATOM 979 O O . SER A 1 127 ? 18.191 13.939 -9.917 1.00 68.12 127 SER A O 1
ATOM 981 N N . ARG A 1 128 ? 18.079 16.181 -9.956 1.00 69.50 128 ARG A N 1
ATOM 982 C CA . ARG A 1 128 ? 16.615 16.229 -10.113 1.00 69.50 128 ARG A CA 1
ATOM 983 C C . ARG A 1 128 ? 16.117 15.458 -11.336 1.00 69.50 128 ARG A C 1
ATOM 985 O O . ARG A 1 128 ? 14.979 14.989 -11.317 1.00 69.50 128 ARG A O 1
ATOM 992 N N . SER A 1 129 ? 16.953 15.327 -12.371 1.00 79.00 129 SER A N 1
ATOM 993 C CA . SER A 1 129 ? 16.651 14.501 -13.540 1.00 79.00 129 SER A CA 1
ATOM 994 C C . SER A 1 129 ? 16.644 13.015 -13.189 1.00 79.00 129 SER A C 1
ATOM 996 O O . SER A 1 129 ? 15.667 12.354 -13.515 1.00 79.00 129 SER A O 1
ATOM 998 N N . ALA A 1 130 ? 17.614 12.516 -12.414 1.00 84.81 130 ALA A N 1
ATOM 999 C CA . ALA A 1 130 ? 17.675 11.111 -12.014 1.00 84.81 130 ALA A CA 1
ATOM 1000 C C . ALA A 1 130 ? 16.447 10.684 -11.190 1.00 84.81 130 ALA A C 1
ATOM 1002 O O . ALA A 1 130 ? 15.826 9.667 -11.492 1.00 84.81 130 ALA A O 1
ATOM 1003 N N . GLN A 1 131 ? 16.010 11.485 -10.207 1.00 87.44 131 GLN A N 1
ATOM 1004 C CA . GLN A 1 131 ? 14.775 11.156 -9.474 1.00 87.44 131 GLN A CA 1
ATOM 1005 C C . GLN A 1 131 ? 13.534 11.225 -10.378 1.00 87.44 131 GLN A C 1
ATOM 1007 O O . GLN A 1 131 ? 12.607 10.429 -10.228 1.00 87.44 131 GLN A O 1
ATOM 1012 N N . ALA A 1 132 ? 13.477 12.184 -11.307 1.00 86.94 132 ALA A N 1
ATOM 1013 C CA . ALA A 1 132 ? 12.359 12.289 -12.242 1.00 86.94 132 ALA A CA 1
ATOM 1014 C C . ALA A 1 132 ? 12.300 11.093 -13.206 1.00 86.94 132 ALA A C 1
ATOM 1016 O O . ALA A 1 132 ? 11.209 10.577 -13.448 1.00 86.94 132 ALA A O 1
ATOM 1017 N N . GLU A 1 133 ? 13.452 10.642 -13.700 1.00 90.38 133 GLU A N 1
ATOM 1018 C CA . GLU A 1 133 ? 13.617 9.475 -14.567 1.00 90.38 133 GLU A CA 1
ATOM 1019 C C . GLU A 1 133 ? 13.216 8.189 -13.845 1.00 90.38 133 GLU A C 1
ATOM 1021 O O . GLU A 1 133 ? 12.350 7.474 -14.342 1.00 90.38 133 GLU A O 1
ATOM 1026 N N . VAL A 1 134 ? 13.738 7.943 -12.638 1.00 91.19 134 VAL A N 1
ATOM 1027 C CA . VAL A 1 134 ? 13.361 6.775 -11.822 1.00 91.19 134 VAL A CA 1
ATOM 1028 C C . VAL A 1 134 ? 11.864 6.777 -11.523 1.00 91.19 134 VAL A C 1
ATOM 1030 O O . VAL A 1 134 ? 11.183 5.775 -11.740 1.00 91.19 134 VAL A O 1
ATOM 1033 N N . GLY A 1 135 ? 11.313 7.916 -11.094 1.00 89.31 135 GLY A N 1
ATOM 1034 C CA . GLY A 1 135 ? 9.879 8.028 -10.838 1.00 89.31 135 GLY A CA 1
ATOM 1035 C C . GLY A 1 135 ? 9.029 7.792 -12.094 1.00 89.31 135 GLY A C 1
ATOM 1036 O O . GLY A 1 135 ? 7.956 7.196 -12.003 1.00 89.31 135 GLY A O 1
ATOM 1037 N N . ALA A 1 136 ? 9.480 8.254 -13.265 1.00 88.31 136 ALA A N 1
ATOM 1038 C CA . ALA A 1 136 ? 8.789 8.043 -14.537 1.00 88.31 136 ALA A CA 1
ATOM 10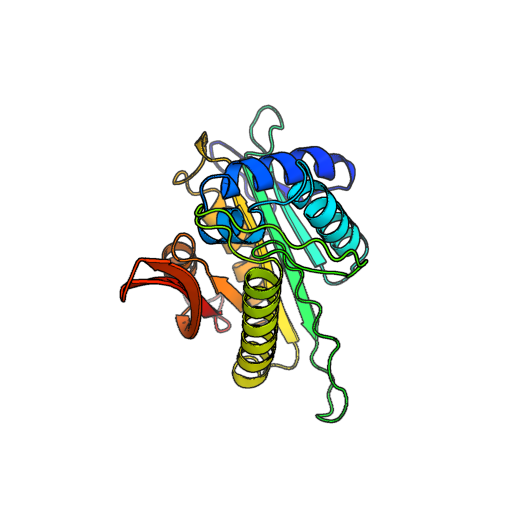39 C C . ALA A 1 136 ? 8.862 6.587 -15.007 1.00 88.31 136 ALA A C 1
ATOM 1041 O O . ALA A 1 136 ? 7.826 6.030 -15.369 1.00 88.31 136 ALA A O 1
ATOM 1042 N N . ALA A 1 137 ? 10.043 5.971 -14.940 1.00 91.50 137 ALA A N 1
ATOM 1043 C CA . ALA A 1 137 ? 10.244 4.564 -15.262 1.00 91.50 137 ALA A CA 1
ATOM 1044 C C . ALA A 1 137 ? 9.349 3.679 -14.389 1.00 91.50 137 ALA A C 1
ATOM 1046 O O . ALA A 1 137 ? 8.577 2.880 -14.908 1.00 91.50 137 ALA A O 1
ATOM 1047 N N . MET A 1 138 ? 9.344 3.917 -13.076 1.00 92.50 138 MET A N 1
ATOM 1048 C CA . MET A 1 138 ? 8.513 3.159 -12.147 1.00 92.50 138 MET A CA 1
ATOM 1049 C C . MET A 1 138 ? 7.012 3.320 -12.415 1.00 92.50 138 MET A C 1
ATOM 1051 O O . MET A 1 138 ? 6.274 2.337 -12.370 1.00 92.50 138 MET A O 1
ATOM 1055 N N . ARG A 1 139 ? 6.537 4.530 -12.744 1.00 89.12 139 ARG A N 1
ATOM 1056 C CA . ARG A 1 139 ? 5.133 4.731 -13.153 1.00 89.12 139 ARG A CA 1
ATOM 1057 C C . ARG A 1 139 ? 4.775 3.932 -14.402 1.00 89.12 139 ARG A C 1
ATOM 1059 O O . ARG A 1 139 ? 3.704 3.330 -14.448 1.00 89.12 139 ARG A O 1
ATOM 1066 N N . GLU A 1 140 ? 5.640 3.952 -15.410 1.00 90.50 140 GLU A N 1
ATOM 1067 C CA . GLU A 1 140 ? 5.383 3.245 -16.663 1.00 90.50 140 GLU A CA 1
ATOM 1068 C C . GLU A 1 140 ? 5.442 1.727 -16.476 1.00 90.50 140 GLU A C 1
ATOM 1070 O O . GLU A 1 140 ? 4.590 1.010 -17.000 1.00 90.50 140 GLU A O 1
ATOM 1075 N N . ASP A 1 141 ? 6.385 1.230 -15.676 1.00 92.75 141 ASP A N 1
ATOM 1076 C CA . ASP A 1 141 ? 6.473 -0.188 -15.338 1.00 92.75 141 ASP A CA 1
ATOM 1077 C C . ASP A 1 141 ? 5.226 -0.665 -14.598 1.00 92.75 141 ASP A C 1
ATOM 1079 O O . ASP A 1 141 ? 4.660 -1.690 -14.974 1.00 92.75 141 ASP A O 1
ATOM 1083 N N . LEU A 1 142 ? 4.754 0.101 -13.607 1.00 89.88 142 LEU A N 1
ATOM 1084 C CA . LEU A 1 142 ? 3.511 -0.180 -12.889 1.00 89.88 142 LEU A CA 1
ATOM 1085 C C . LEU A 1 142 ? 2.322 -0.262 -13.839 1.00 89.88 142 LEU A C 1
ATOM 1087 O O . LEU A 1 142 ? 1.605 -1.263 -13.853 1.00 89.88 142 LEU A O 1
ATOM 1091 N N . ARG A 1 143 ? 2.144 0.767 -14.675 1.00 89.56 143 ARG A N 1
ATOM 1092 C CA . ARG A 1 143 ? 1.063 0.831 -15.664 1.00 89.56 143 ARG A CA 1
ATOM 1093 C C . ARG A 1 143 ? 1.101 -0.376 -16.601 1.00 89.56 143 ARG A C 1
ATOM 1095 O O . ARG A 1 143 ? 0.072 -1.014 -16.823 1.00 89.56 143 ARG A O 1
ATOM 1102 N N . ARG A 1 144 ? 2.284 -0.709 -17.123 1.00 91.75 144 ARG A N 1
ATOM 1103 C CA . ARG A 1 144 ? 2.492 -1.845 -18.026 1.00 91.75 144 ARG A CA 1
ATOM 1104 C C . ARG A 1 144 ? 2.234 -3.178 -17.328 1.00 91.75 144 ARG A C 1
ATOM 1106 O O . ARG A 1 144 ? 1.602 -4.050 -17.917 1.00 91.75 144 ARG A O 1
ATOM 1113 N N . ALA A 1 145 ? 2.707 -3.345 -16.098 1.00 92.44 145 ALA A N 1
ATOM 1114 C CA . ALA A 1 145 ? 2.576 -4.589 -15.356 1.00 92.44 145 ALA A CA 1
ATOM 1115 C C . ALA A 1 145 ? 1.120 -4.849 -14.937 1.00 92.44 145 ALA A C 1
ATOM 1117 O O . ALA A 1 145 ? 0.617 -5.939 -15.199 1.00 92.44 145 ALA A O 1
ATOM 1118 N N . GLU A 1 146 ? 0.402 -3.864 -14.388 1.00 90.44 146 GLU A N 1
ATOM 1119 C CA . GLU A 1 146 ? -1.028 -4.029 -14.068 1.00 90.44 146 GLU A CA 1
ATOM 1120 C C . GLU A 1 146 ? -1.835 -4.308 -15.334 1.00 90.44 146 GLU A C 1
ATOM 1122 O O . GLU A 1 146 ? -2.603 -5.259 -15.353 1.00 90.44 146 GLU A O 1
ATOM 1127 N N . SER A 1 147 ? -1.607 -3.568 -16.428 1.00 89.62 147 SER A N 1
ATOM 1128 C CA . SER A 1 147 ? -2.305 -3.821 -17.697 1.00 89.62 147 SER A CA 1
ATOM 1129 C C . SER A 1 147 ? -2.036 -5.225 -18.246 1.00 89.62 147 SER A C 1
ATOM 1131 O O . SER A 1 147 ? -2.935 -5.849 -18.805 1.00 89.62 147 SER A O 1
ATOM 1133 N N . LYS A 1 148 ? -0.814 -5.740 -18.077 1.00 92.88 148 LYS A N 1
ATOM 1134 C CA . LYS A 1 148 ? -0.434 -7.080 -18.531 1.00 92.88 148 LYS A CA 1
ATOM 1135 C C . LYS A 1 148 ? -1.045 -8.186 -17.668 1.00 92.88 148 LYS A C 1
ATOM 1137 O O . LYS A 1 148 ? -1.398 -9.237 -18.197 1.00 92.88 148 LYS A O 1
ATOM 1142 N N . TYR A 1 149 ? -1.104 -7.991 -16.353 1.00 92.69 149 TYR A N 1
ATOM 1143 C CA . TYR A 1 149 ? -1.382 -9.073 -15.404 1.00 92.69 149 TYR A CA 1
ATOM 1144 C C . TYR A 1 149 ? -2.768 -9.012 -14.749 1.00 92.69 149 TYR A C 1
ATOM 1146 O O . TYR A 1 149 ? -3.249 -10.038 -14.258 1.00 92.69 149 TYR A O 1
ATOM 1154 N N . MET A 1 150 ? -3.419 -7.850 -14.753 1.00 92.44 150 MET A N 1
ATOM 1155 C CA . MET A 1 150 ? -4.782 -7.648 -14.259 1.00 92.44 150 MET A CA 1
ATOM 1156 C C . MET A 1 150 ? -5.741 -7.570 -15.443 1.00 92.44 150 MET A C 1
ATOM 1158 O O . MET A 1 150 ? -6.090 -6.496 -15.930 1.00 92.44 150 MET A O 1
ATOM 1162 N N . THR A 1 151 ? -6.130 -8.746 -15.927 1.00 90.12 151 THR A N 1
ATOM 1163 C CA . THR A 1 151 ? -7.055 -8.929 -17.054 1.00 90.12 151 THR A CA 1
ATOM 1164 C C . THR A 1 151 ? -8.518 -8.914 -16.613 1.00 90.12 151 THR A C 1
ATOM 1166 O O . THR A 1 151 ? -9.422 -8.842 -17.444 1.00 90.12 151 THR A O 1
ATOM 1169 N N . GLU A 1 152 ? -8.766 -8.976 -15.305 1.00 90.38 152 GLU A N 1
ATOM 1170 C CA . GLU A 1 152 ? -10.086 -8.871 -14.707 1.00 90.38 152 GLU A CA 1
ATOM 1171 C C . GLU A 1 152 ? -10.696 -7.488 -14.962 1.00 90.38 152 GLU A C 1
ATOM 1173 O O . GLU A 1 152 ? -10.038 -6.461 -14.809 1.00 90.38 152 GLU A O 1
ATOM 1178 N N . SER A 1 153 ? -11.994 -7.442 -15.277 1.00 89.88 153 SER A N 1
ATOM 1179 C CA . SER A 1 153 ? -12.701 -6.171 -15.493 1.00 89.88 153 SER A CA 1
ATOM 1180 C C . SER A 1 153 ? -12.790 -5.318 -14.228 1.00 89.88 153 SER A C 1
ATOM 1182 O O . SER A 1 153 ? -12.957 -4.104 -14.315 1.00 89.88 153 SER A O 1
ATOM 1184 N N . ARG A 1 154 ? -12.683 -5.939 -13.047 1.00 95.38 154 ARG A N 1
ATOM 1185 C CA . ARG A 1 154 ? -12.626 -5.271 -11.746 1.00 95.38 154 ARG A CA 1
ATOM 1186 C C . ARG A 1 154 ? -11.648 -5.978 -10.824 1.00 95.38 154 ARG A C 1
ATOM 1188 O O . ARG A 1 154 ? -11.646 -7.204 -10.753 1.00 95.38 154 ARG A O 1
ATOM 1195 N N . PHE A 1 155 ? -10.870 -5.206 -10.078 1.00 96.81 155 PHE A N 1
ATOM 1196 C CA . PHE A 1 155 ? -9.905 -5.726 -9.109 1.00 96.81 155 PHE A CA 1
ATOM 1197 C C . PHE A 1 155 ? -9.579 -4.685 -8.036 1.00 96.81 155 PHE A C 1
ATOM 1199 O O . PHE A 1 155 ? -9.862 -3.496 -8.185 1.00 96.81 155 PHE A O 1
ATOM 1206 N N . VAL A 1 156 ? -8.994 -5.139 -6.932 1.00 97.44 156 VAL A N 1
ATOM 1207 C CA . VAL A 1 156 ? -8.522 -4.283 -5.842 1.00 97.44 156 VAL A CA 1
ATOM 1208 C C . VAL A 1 156 ? -7.061 -3.910 -6.073 1.00 97.44 156 VAL A C 1
ATOM 1210 O O . VAL A 1 156 ? -6.238 -4.771 -6.362 1.00 97.44 156 VAL A O 1
ATOM 1213 N N . VAL A 1 157 ? -6.720 -2.637 -5.898 1.00 96.75 157 VAL A N 1
ATOM 1214 C CA . VAL A 1 157 ? -5.341 -2.139 -5.877 1.00 96.75 157 VAL A CA 1
ATOM 1215 C C . VAL A 1 157 ? -5.013 -1.642 -4.482 1.00 96.75 157 VAL A C 1
ATOM 1217 O O . VAL A 1 157 ? -5.666 -0.717 -3.995 1.00 96.75 157 VAL A O 1
ATOM 1220 N N . LEU A 1 158 ? -3.988 -2.216 -3.851 1.00 96.88 158 LEU A N 1
ATOM 1221 C CA . LEU A 1 158 ? -3.430 -1.670 -2.614 1.00 96.88 158 LEU A CA 1
ATOM 1222 C C . LEU A 1 158 ? -2.597 -0.428 -2.956 1.00 96.88 158 LEU A C 1
ATOM 1224 O O . LEU A 1 158 ? -1.574 -0.537 -3.630 1.00 96.88 158 LEU A O 1
ATOM 1228 N N . GLN A 1 159 ? -3.054 0.750 -2.525 1.00 93.69 159 GLN A N 1
ATOM 1229 C CA . GLN A 1 159 ? -2.422 2.036 -2.851 1.00 93.69 159 GLN A CA 1
ATOM 1230 C C . GLN A 1 159 ? -1.406 2.472 -1.795 1.00 93.69 159 GLN A C 1
ATOM 1232 O O . GLN A 1 159 ? -0.367 3.039 -2.124 1.00 93.69 159 GLN A O 1
ATOM 1237 N N . ALA A 1 160 ? -1.706 2.226 -0.520 1.00 94.31 160 ALA A N 1
ATOM 1238 C CA . ALA A 1 160 ? -0.828 2.596 0.580 1.00 94.31 160 ALA A CA 1
ATOM 1239 C C . ALA A 1 160 ? -0.971 1.635 1.746 1.00 94.31 160 ALA A C 1
ATOM 1241 O O . ALA A 1 160 ? -2.072 1.183 2.046 1.00 94.31 160 ALA A O 1
ATOM 1242 N N . LEU A 1 161 ? 0.144 1.385 2.423 1.00 96.94 161 LEU A N 1
ATOM 1243 C CA . LEU A 1 161 ? 0.214 0.645 3.672 1.00 96.94 161 LEU A CA 1
ATOM 1244 C C . LEU A 1 161 ? 1.351 1.236 4.501 1.00 96.94 161 LEU A C 1
ATOM 1246 O O . LEU A 1 161 ? 2.480 1.326 4.022 1.00 96.94 161 LEU A O 1
ATOM 1250 N N . ALA A 1 162 ? 1.056 1.635 5.732 1.00 96.12 162 ALA A N 1
ATOM 1251 C CA . ALA A 1 162 ? 2.057 2.136 6.662 1.00 96.12 162 ALA A CA 1
ATOM 1252 C C . ALA A 1 162 ? 1.788 1.620 8.075 1.00 96.12 162 ALA A C 1
ATOM 1254 O O . ALA A 1 162 ? 0.647 1.392 8.481 1.00 96.12 162 ALA A O 1
ATOM 1255 N N . THR A 1 163 ? 2.854 1.434 8.843 1.00 96.25 163 THR A N 1
ATOM 1256 C CA . THR A 1 163 ? 2.799 1.094 10.266 1.00 96.25 163 THR A CA 1
ATOM 1257 C C . THR A 1 163 ? 3.915 1.849 10.961 1.00 96.25 163 THR A C 1
ATOM 1259 O O . THR A 1 163 ? 5.041 1.889 10.451 1.00 96.25 163 THR A O 1
ATOM 1262 N N . ARG A 1 164 ? 3.594 2.446 12.109 1.00 95.19 164 ARG A N 1
ATOM 1263 C CA . ARG A 1 164 ? 4.566 3.163 12.932 1.00 95.19 164 ARG A CA 1
ATOM 1264 C C . ARG A 1 164 ? 5.735 2.241 13.288 1.00 95.19 164 ARG A C 1
ATOM 1266 O O . ARG A 1 164 ? 5.466 1.082 13.620 1.00 95.19 164 ARG A O 1
ATOM 1273 N N . PRO A 1 165 ? 6.995 2.705 13.225 1.00 94.00 165 PRO A N 1
ATOM 1274 C CA . PRO A 1 165 ? 8.171 1.867 13.461 1.00 94.00 165 PRO A CA 1
ATOM 1275 C C . PRO A 1 165 ? 8.108 1.043 14.753 1.00 94.00 165 PRO A C 1
ATOM 1277 O O . PRO A 1 165 ? 8.411 -0.148 14.731 1.00 94.00 165 PRO A O 1
ATOM 1280 N N . GLU A 1 166 ? 7.629 1.635 15.848 1.00 94.75 166 GLU A N 1
ATOM 1281 C CA . GLU A 1 166 ? 7.546 1.012 17.178 1.00 94.75 166 GLU A CA 1
ATOM 1282 C C . GLU A 1 166 ? 6.536 -0.144 17.230 1.00 94.75 166 GLU A C 1
ATOM 1284 O O . GLU A 1 166 ? 6.631 -1.023 18.086 1.00 94.75 166 GLU A O 1
ATOM 1289 N N . TYR A 1 167 ? 5.592 -0.163 16.288 1.00 94.69 167 TYR A N 1
ATOM 1290 C CA . TYR A 1 167 ? 4.509 -1.138 16.196 1.00 94.69 167 TYR A CA 1
ATOM 1291 C C . TYR A 1 167 ? 4.655 -2.093 15.001 1.00 94.69 167 TYR A C 1
ATOM 1293 O O . TYR A 1 167 ? 3.780 -2.920 14.716 1.00 94.69 167 TYR A O 1
ATOM 1301 N N . GLN A 1 168 ? 5.773 -2.017 14.276 1.00 92.19 168 GLN A N 1
ATOM 1302 C CA . GLN A 1 168 ? 6.080 -2.977 13.222 1.00 92.19 168 GLN A CA 1
ATOM 1303 C C . GLN A 1 168 ? 6.321 -4.371 13.808 1.00 92.19 168 GLN A C 1
ATOM 1305 O O . GLN A 1 168 ? 6.688 -4.540 14.966 1.00 92.19 168 GLN A O 1
ATOM 1310 N N . ARG A 1 169 ? 6.121 -5.405 12.979 1.00 91.06 169 ARG A N 1
ATOM 1311 C CA . ARG A 1 169 ? 6.282 -6.825 13.359 1.00 91.06 169 ARG A CA 1
ATOM 1312 C C . ARG A 1 169 ? 5.312 -7.325 14.444 1.00 91.06 169 ARG A C 1
ATOM 1314 O O . ARG A 1 169 ? 5.434 -8.474 14.847 1.00 91.06 169 ARG A O 1
ATOM 1321 N N . GLN A 1 170 ? 4.300 -6.536 14.808 1.00 94.00 170 GLN A N 1
ATOM 1322 C CA . GLN A 1 170 ? 3.233 -6.907 15.754 1.00 94.00 170 GLN A CA 1
ATOM 1323 C C . GLN A 1 170 ? 1.926 -7.345 15.059 1.00 94.00 170 GLN A C 1
ATOM 1325 O O . GLN A 1 170 ? 0.868 -7.410 15.666 1.00 94.00 170 GLN A O 1
ATOM 1330 N N . GLY A 1 171 ? 1.967 -7.626 13.752 1.00 94.12 171 GLY A N 1
ATOM 1331 C CA . GLY A 1 171 ? 0.804 -8.123 13.001 1.00 94.12 171 GLY A CA 1
ATOM 1332 C C . GLY A 1 171 ? -0.186 -7.057 12.513 1.00 94.12 171 GLY A C 1
ATOM 1333 O O . GLY A 1 171 ? -1.107 -7.403 11.781 1.00 94.12 171 GLY A O 1
ATOM 1334 N N . ILE A 1 172 ? 0.032 -5.773 12.810 1.00 96.12 172 ILE A N 1
ATOM 1335 C CA . ILE A 1 172 ? -0.859 -4.663 12.415 1.00 96.12 172 ILE A CA 1
ATOM 1336 C C . ILE A 1 172 ? -1.038 -4.566 10.895 1.00 96.12 172 ILE A C 1
ATOM 1338 O O . ILE A 1 172 ? -2.159 -4.582 10.390 1.00 96.12 172 ILE A O 1
ATOM 1342 N N . ALA A 1 173 ? 0.066 -4.524 10.144 1.00 95.94 173 ALA A N 1
ATOM 1343 C CA . ALA A 1 173 ? 0.017 -4.501 8.683 1.00 95.94 173 ALA A CA 1
ATOM 1344 C C . ALA A 1 173 ? -0.679 -5.751 8.112 1.00 95.94 173 ALA A C 1
ATOM 1346 O O . ALA A 1 173 ? -1.452 -5.653 7.161 1.00 95.94 173 ALA A O 1
ATOM 1347 N N . SER A 1 174 ? -0.459 -6.919 8.728 1.00 95.69 174 SER A N 1
ATOM 1348 C CA . SER A 1 174 ? -1.129 -8.165 8.344 1.00 95.69 174 SER A CA 1
ATOM 1349 C C . SER A 1 174 ? -2.632 -8.100 8.562 1.00 95.69 174 SER A C 1
ATOM 1351 O O . SER A 1 174 ? -3.377 -8.519 7.685 1.00 95.69 174 SER A O 1
ATOM 1353 N N . ALA A 1 175 ? -3.077 -7.565 9.699 1.00 96.06 175 ALA A N 1
ATOM 1354 C CA . ALA A 1 175 ? -4.487 -7.376 10.014 1.00 96.06 175 ALA A CA 1
ATOM 1355 C C . ALA A 1 175 ? -5.169 -6.436 9.008 1.00 96.06 175 ALA A C 1
ATOM 1357 O O . 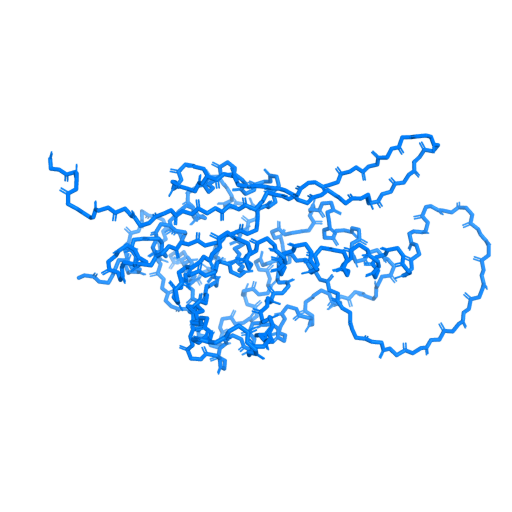ALA A 1 175 ? -6.221 -6.768 8.461 1.00 96.06 175 ALA A O 1
ATOM 1358 N N . LEU A 1 176 ? 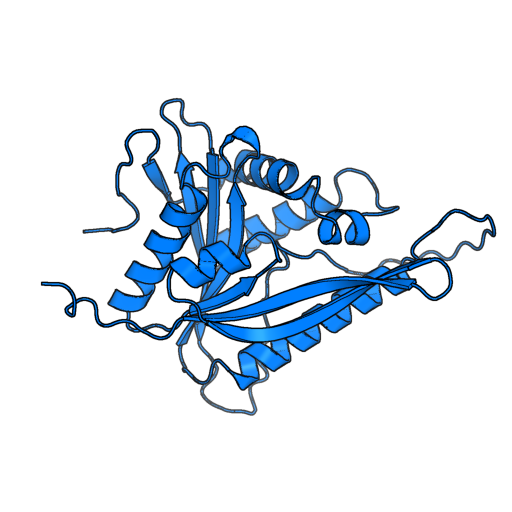-4.528 -5.302 8.703 1.00 97.12 176 LEU A N 1
ATOM 1359 C CA . LEU A 1 176 ? -5.020 -4.330 7.725 1.00 97.12 176 LEU A CA 1
ATOM 1360 C C . LEU A 1 176 ? -5.178 -4.951 6.332 1.00 97.12 176 LEU A C 1
ATOM 1362 O O . LEU A 1 176 ? -6.248 -4.854 5.738 1.00 97.12 176 LEU A O 1
ATOM 1366 N N . VAL A 1 177 ? -4.145 -5.627 5.817 1.00 97.06 177 VAL A N 1
ATOM 1367 C CA . VAL A 1 177 ? -4.202 -6.256 4.486 1.00 97.06 177 VAL A CA 1
ATOM 1368 C C . VAL A 1 177 ? -5.186 -7.427 4.466 1.00 97.06 177 VAL A C 1
ATOM 1370 O O . VAL A 1 177 ? -5.908 -7.584 3.483 1.00 97.06 177 VAL A O 1
ATOM 1373 N N . ARG A 1 178 ? -5.264 -8.218 5.545 1.00 96.00 178 ARG A N 1
ATOM 1374 C CA . ARG A 1 178 ? -6.221 -9.325 5.685 1.00 96.00 178 ARG A CA 1
ATOM 1375 C C . ARG A 1 178 ? -7.664 -8.850 5.515 1.00 96.00 178 ARG A C 1
ATOM 1377 O O . ARG A 1 178 ? -8.384 -9.420 4.704 1.00 96.00 178 ARG A O 1
ATOM 1384 N N . CYS A 1 179 ? -8.041 -7.767 6.197 1.00 94.62 179 CYS A N 1
ATOM 1385 C CA . CYS A 1 179 ? -9.373 -7.167 6.054 1.00 94.62 179 CYS A CA 1
ATOM 1386 C C . CYS A 1 179 ? -9.680 -6.814 4.586 1.00 94.62 179 CYS A C 1
ATOM 1388 O O . CYS A 1 179 ? -10.779 -7.082 4.104 1.00 94.62 179 CYS A O 1
ATOM 1390 N N . VAL A 1 180 ? -8.697 -6.301 3.837 1.00 95.62 180 VAL A N 1
ATOM 1391 C CA . VAL A 1 180 ? -8.884 -5.972 2.416 1.00 95.62 180 VAL A CA 1
ATOM 1392 C C . VAL A 1 180 ? -9.041 -7.213 1.542 1.00 95.62 180 VAL A C 1
ATOM 1394 O O . VAL A 1 180 ? -9.943 -7.253 0.708 1.00 95.62 180 VAL A O 1
ATOM 1397 N N . VAL A 1 181 ? -8.173 -8.217 1.693 1.00 95.94 181 VAL A N 1
ATOM 1398 C CA . VAL A 1 181 ? -8.209 -9.399 0.815 1.00 95.94 181 VAL A CA 1
ATOM 1399 C C . VAL A 1 181 ? -9.419 -10.288 1.083 1.00 95.94 181 VAL A C 1
ATOM 1401 O O . VAL A 1 181 ? -9.977 -10.830 0.137 1.00 95.94 181 VAL A O 1
ATOM 1404 N N . GLU A 1 182 ? -9.881 -10.377 2.330 1.00 94.38 182 GLU A N 1
ATOM 1405 C CA . GLU A 1 182 ? -11.099 -11.116 2.670 1.00 94.38 182 GLU A CA 1
ATOM 1406 C C . GLU A 1 182 ? -12.352 -10.402 2.130 1.00 94.38 182 GLU A C 1
ATOM 1408 O O . GLU A 1 182 ? -13.253 -11.051 1.593 1.00 94.38 182 GLU A O 1
ATOM 1413 N N . GLU A 1 183 ? -12.394 -9.061 2.165 1.00 93.38 183 GLU A N 1
ATOM 1414 C CA . GLU A 1 183 ? -13.448 -8.302 1.477 1.00 93.38 183 GLU A CA 1
ATOM 1415 C C . GLU A 1 183 ? -13.389 -8.514 -0.047 1.00 93.38 183 GLU A C 1
ATOM 1417 O O . GLU A 1 183 ? -14.425 -8.656 -0.705 1.00 93.38 183 GLU A O 1
ATOM 1422 N N . ALA A 1 184 ? -12.184 -8.550 -0.622 1.00 95.44 184 ALA A N 1
ATOM 1423 C CA . ALA A 1 184 ? -11.987 -8.794 -2.046 1.00 95.44 184 ALA A CA 1
ATOM 1424 C C . ALA A 1 184 ? -12.475 -10.194 -2.452 1.00 95.44 184 ALA A C 1
ATOM 1426 O O . ALA A 1 184 ? -13.216 -10.308 -3.429 1.00 95.44 184 ALA A O 1
ATOM 1427 N N . ASP A 1 185 ? -12.160 -11.233 -1.674 1.00 95.56 185 ASP A N 1
ATOM 1428 C CA . ASP A 1 185 ? -12.617 -12.606 -1.918 1.00 95.56 185 ASP A CA 1
ATOM 1429 C C . ASP A 1 185 ? -14.139 -12.727 -1.848 1.00 95.56 185 ASP A C 1
ATOM 1431 O O . ASP A 1 185 ? -14.759 -13.284 -2.758 1.00 95.56 185 ASP A O 1
ATOM 1435 N N . ALA A 1 186 ? -14.768 -12.121 -0.834 1.00 93.56 186 ALA A N 1
ATOM 1436 C CA . ALA A 1 186 ? -16.226 -12.084 -0.711 1.00 93.56 186 ALA A CA 1
ATOM 1437 C C . ALA A 1 186 ? -16.901 -11.423 -1.928 1.00 93.56 186 ALA A C 1
ATOM 1439 O O . ALA A 1 186 ? -18.029 -11.758 -2.293 1.00 93.56 186 ALA A O 1
ATOM 1440 N N . ARG A 1 187 ? -16.195 -10.496 -2.586 1.00 94.00 187 ARG A N 1
ATOM 1441 C CA . ARG A 1 187 ? -16.636 -9.786 -3.795 1.00 94.00 187 ARG A CA 1
ATOM 1442 C C . ARG A 1 187 ? -16.119 -10.419 -5.091 1.00 94.00 187 ARG A C 1
ATOM 1444 O O . ARG A 1 187 ? -16.410 -9.892 -6.165 1.00 94.00 187 ARG A O 1
ATOM 1451 N N . ARG A 1 188 ? -15.376 -11.528 -4.998 1.00 95.31 188 ARG A N 1
ATOM 1452 C CA . ARG A 1 188 ? -14.701 -12.223 -6.104 1.00 95.31 188 ARG A CA 1
ATOM 1453 C C . ARG A 1 188 ? -13.783 -11.312 -6.926 1.00 95.31 188 ARG A C 1
ATOM 1455 O O . ARG A 1 188 ? -13.800 -11.349 -8.155 1.00 95.31 188 ARG A O 1
ATOM 1462 N N . LEU A 1 189 ? -12.990 -10.486 -6.249 1.00 96.44 189 LEU A N 1
ATOM 1463 C CA . LEU A 1 189 ? -12.032 -9.565 -6.857 1.00 96.44 189 LEU A CA 1
ATOM 1464 C C . LEU A 1 189 ? -10.600 -10.034 -6.593 1.00 96.44 189 LEU A C 1
ATOM 1466 O O . LEU A 1 189 ? -10.226 -10.278 -5.450 1.00 96.44 189 LEU A O 1
ATOM 1470 N N . ALA A 1 190 ? -9.788 -10.119 -7.646 1.00 97.00 190 ALA A N 1
ATOM 1471 C CA . ALA A 1 190 ? -8.345 -10.276 -7.489 1.00 97.00 190 ALA A CA 1
ATOM 1472 C C . ALA A 1 190 ? -7.735 -8.999 -6.881 1.00 97.00 190 ALA A C 1
ATOM 1474 O O . ALA A 1 190 ? -8.298 -7.909 -7.022 1.00 97.00 190 ALA A O 1
ATOM 1475 N N . CYS A 1 191 ? -6.566 -9.121 -6.249 1.00 97.81 191 CYS A N 1
ATOM 1476 C CA . CYS A 1 191 ? -5.826 -7.982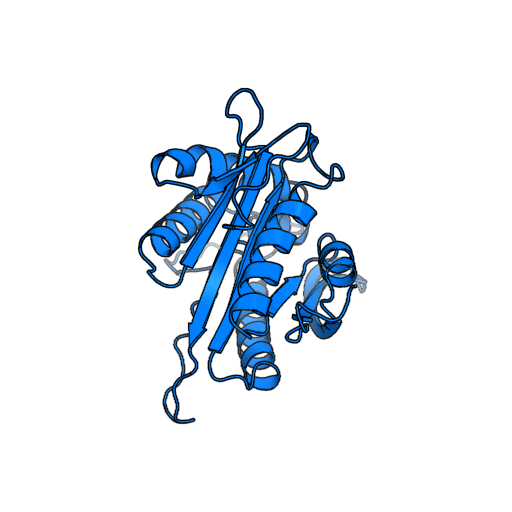 -5.705 1.00 97.81 191 CYS A CA 1
ATOM 1477 C C . CYS A 1 191 ? -4.487 -7.789 -6.419 1.00 97.81 191 CYS A C 1
ATOM 1479 O O . CYS A 1 191 ? -3.797 -8.756 -6.742 1.00 97.81 191 CYS A O 1
ATOM 1481 N N . TRP A 1 192 ? -4.100 -6.530 -6.583 1.00 97.00 192 TRP A N 1
ATOM 1482 C CA . TRP A 1 192 ? -2.823 -6.073 -7.114 1.00 97.00 192 TRP A CA 1
ATOM 1483 C C . TRP A 1 192 ? -2.082 -5.249 -6.059 1.00 97.00 192 TRP A C 1
ATOM 1485 O O . TRP A 1 192 ? -2.680 -4.397 -5.392 1.00 97.00 192 TRP A O 1
ATOM 1495 N N . ALA A 1 193 ? -0.780 -5.487 -5.919 1.00 95.50 193 ALA A N 1
ATOM 1496 C CA . ALA A 1 193 ? 0.091 -4.736 -5.027 1.00 95.50 193 ALA A CA 1
ATOM 1497 C C . ALA A 1 193 ? 1.456 -4.471 -5.672 1.00 95.50 193 ALA A C 1
ATOM 1499 O O . ALA A 1 193 ? 2.028 -5.325 -6.349 1.00 95.50 193 ALA A O 1
ATOM 1500 N N . HIS A 1 194 ? 1.992 -3.284 -5.398 1.00 92.69 194 HIS A N 1
ATOM 1501 C CA . HIS A 1 194 ? 3.385 -2.937 -5.645 1.00 92.69 194 HIS A CA 1
ATOM 1502 C C . HIS A 1 194 ? 4.144 -3.026 -4.325 1.00 92.69 194 HIS A C 1
ATOM 1504 O O . HIS A 1 194 ? 3.870 -2.266 -3.394 1.00 92.69 194 HIS A O 1
ATOM 1510 N N . ALA A 1 195 ? 5.046 -3.993 -4.213 1.00 92.50 195 ALA A N 1
ATOM 1511 C CA . ALA 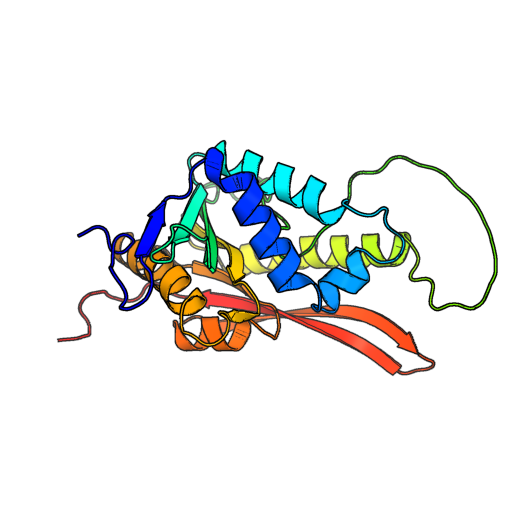A 1 195 ? 5.655 -4.355 -2.947 1.00 92.50 195 ALA A CA 1
ATOM 1512 C C . ALA A 1 195 ? 7.105 -3.886 -2.874 1.00 92.50 195 ALA A C 1
ATOM 1514 O O . ALA A 1 195 ? 7.929 -4.268 -3.703 1.00 92.50 195 ALA A O 1
ATOM 1515 N N . SER A 1 196 ? 7.426 -3.093 -1.852 1.00 92.75 196 SER A N 1
ATOM 1516 C CA . SER A 1 196 ? 8.818 -2.858 -1.469 1.00 92.75 196 SER A CA 1
ATOM 1517 C C . SER A 1 196 ? 9.444 -4.153 -0.928 1.00 92.75 196 SER A C 1
ATOM 1519 O O . SER A 1 196 ? 8.711 -5.053 -0.495 1.00 92.75 196 SER A O 1
ATOM 1521 N N . PRO A 1 197 ? 10.783 -4.249 -0.843 1.00 90.44 197 PRO A N 1
ATOM 1522 C CA . PRO A 1 197 ? 11.452 -5.403 -0.242 1.00 90.44 197 PRO A CA 1
ATOM 1523 C C . PRO A 1 197 ? 10.990 -5.689 1.193 1.00 90.44 197 PRO A C 1
ATOM 1525 O O . PRO A 1 197 ? 10.933 -6.840 1.616 1.00 90.44 197 PRO A O 1
ATOM 1528 N N . ALA A 1 198 ? 10.618 -4.646 1.943 1.00 88.69 198 ALA A N 1
ATOM 1529 C CA . ALA A 1 198 ? 10.108 -4.781 3.305 1.00 88.69 198 ALA A CA 1
ATOM 1530 C C . ALA A 1 198 ? 8.680 -5.363 3.367 1.00 88.69 198 ALA A C 1
ATOM 1532 O O . ALA A 1 198 ? 8.316 -5.990 4.364 1.00 88.69 198 ALA A O 1
ATOM 1533 N N . ALA A 1 199 ? 7.872 -5.161 2.320 1.00 91.44 199 ALA A N 1
ATOM 1534 C CA . ALA A 1 199 ? 6.470 -5.574 2.268 1.00 91.44 199 ALA A CA 1
ATOM 1535 C C . ALA A 1 199 ? 6.234 -6.885 1.496 1.00 91.44 199 ALA A C 1
ATOM 1537 O O . ALA A 1 199 ? 5.213 -7.535 1.718 1.00 91.44 199 ALA A O 1
ATOM 1538 N N . SER A 1 200 ? 7.153 -7.316 0.625 1.00 90.62 200 SER A N 1
ATOM 1539 C CA . SER A 1 200 ? 6.960 -8.504 -0.225 1.00 90.62 200 SER A CA 1
ATOM 1540 C C . SER A 1 200 ? 6.651 -9.768 0.585 1.00 90.62 200 SER A C 1
ATOM 1542 O O . SER A 1 200 ? 5.654 -10.443 0.335 1.00 90.62 200 SER A O 1
ATOM 1544 N N . GLY A 1 201 ? 7.426 -10.033 1.641 1.00 93.69 201 GLY A N 1
ATOM 1545 C CA . GLY A 1 201 ? 7.208 -11.184 2.522 1.00 93.69 201 GLY A CA 1
ATOM 1546 C C . GLY A 1 201 ? 5.922 -11.114 3.358 1.00 93.69 201 GLY A C 1
ATOM 1547 O O . GLY A 1 201 ? 5.460 -12.139 3.855 1.00 93.69 201 GLY A O 1
ATOM 1548 N N . LEU A 1 202 ? 5.337 -9.925 3.544 1.00 96.00 202 LEU A N 1
ATOM 1549 C CA . LEU A 1 202 ? 4.010 -9.782 4.149 1.00 96.00 202 LEU A CA 1
ATOM 1550 C C . LEU A 1 202 ? 2.927 -10.218 3.160 1.00 96.00 202 LEU A C 1
ATOM 1552 O O . LEU A 1 202 ? 2.052 -11.003 3.520 1.00 96.00 202 LEU A O 1
ATOM 1556 N N . TYR A 1 203 ? 2.986 -9.707 1.930 1.00 97.44 203 TYR A N 1
ATOM 1557 C CA . TYR A 1 203 ? 1.997 -10.017 0.904 1.00 97.44 203 TYR A CA 1
ATOM 1558 C C . TYR A 1 203 ? 2.031 -11.494 0.504 1.00 97.44 203 TYR A C 1
ATOM 1560 O O . TYR A 1 203 ? 0.971 -12.105 0.384 1.00 97.44 203 TYR A O 1
ATOM 1568 N N . ASP A 1 204 ? 3.219 -12.091 0.398 1.00 96.88 204 ASP A N 1
ATOM 1569 C CA . ASP A 1 204 ? 3.394 -13.527 0.139 1.00 96.88 204 ASP A CA 1
ATOM 1570 C C . ASP A 1 204 ? 2.612 -14.396 1.143 1.00 96.88 204 ASP A C 1
ATOM 1572 O O . ASP A 1 204 ? 1.752 -15.193 0.768 1.00 96.88 204 ASP A O 1
ATOM 1576 N N . LYS A 1 205 ? 2.777 -14.126 2.445 1.00 95.88 205 LYS A N 1
ATOM 1577 C CA . LYS A 1 205 ? 2.042 -14.814 3.525 1.00 95.88 205 LYS A CA 1
ATOM 1578 C C . LYS A 1 205 ? 0.526 -14.631 3.471 1.00 95.88 205 LYS A C 1
ATOM 1580 O O . LYS A 1 205 ? -0.201 -15.396 4.100 1.00 95.88 205 LYS A O 1
ATOM 1585 N N . LEU A 1 206 ? 0.049 -13.600 2.779 1.00 96.44 206 LEU A N 1
ATOM 1586 C CA . LEU A 1 206 ? -1.372 -13.302 2.606 1.00 96.44 206 LEU A CA 1
ATOM 1587 C C . LEU A 1 206 ? -1.908 -13.791 1.253 1.00 96.44 206 LEU A C 1
ATOM 1589 O O . LEU A 1 206 ? -3.034 -13.461 0.881 1.00 96.44 206 LEU A O 1
ATOM 1593 N N . GLY A 1 207 ? -1.136 -14.614 0.539 1.00 97.19 207 GLY A N 1
ATOM 1594 C CA . GLY A 1 207 ? -1.554 -15.291 -0.687 1.00 97.19 207 GLY A CA 1
ATOM 1595 C C . GLY A 1 207 ? -1.298 -14.499 -1.966 1.00 97.19 207 GLY A C 1
ATOM 1596 O O . GLY A 1 207 ? -1.801 -14.882 -3.021 1.00 97.19 207 GLY A O 1
ATOM 1597 N N . PHE A 1 208 ? -0.546 -13.399 -1.898 1.00 98.06 208 PHE A N 1
ATOM 1598 C CA . PHE A 1 208 ? -0.045 -12.751 -3.105 1.00 98.06 208 PHE A CA 1
ATOM 1599 C C . PHE A 1 208 ? 1.133 -13.537 -3.676 1.00 98.06 208 PHE A C 1
ATOM 1601 O O . PHE A 1 208 ? 1.965 -14.052 -2.942 1.00 98.06 208 PHE A O 1
ATOM 1608 N N . VAL A 1 209 ? 1.244 -13.556 -4.998 1.00 97.56 209 VAL A N 1
ATOM 1609 C CA . VAL A 1 209 ? 2.355 -14.167 -5.725 1.00 97.56 209 VAL A CA 1
ATOM 1610 C C . VAL A 1 209 ? 3.066 -13.084 -6.526 1.00 97.56 209 VAL A C 1
ATOM 1612 O O . VAL A 1 209 ? 2.415 -12.260 -7.175 1.00 97.56 209 VAL A O 1
ATOM 1615 N N . SER A 1 210 ? 4.401 -13.077 -6.485 1.00 96.69 210 SER A N 1
ATOM 1616 C CA . SER A 1 210 ? 5.204 -12.207 -7.348 1.00 96.69 210 SER A CA 1
ATOM 1617 C C . SER A 1 210 ? 5.107 -12.672 -8.802 1.00 96.69 210 SER A C 1
ATOM 1619 O O . SER A 1 210 ? 5.346 -13.834 -9.122 1.00 96.69 210 SER A O 1
ATOM 1621 N N . ILE A 1 211 ? 4.731 -11.751 -9.682 1.00 96.81 211 ILE A N 1
ATOM 1622 C CA . ILE A 1 211 ? 4.472 -11.977 -11.116 1.00 96.81 211 ILE A CA 1
ATOM 1623 C C . ILE A 1 211 ? 5.372 -11.105 -12.004 1.00 96.81 211 ILE A C 1
ATOM 1625 O O . ILE A 1 211 ? 5.267 -11.099 -13.232 1.00 96.81 211 ILE A O 1
ATOM 1629 N N . GLY A 1 212 ? 6.279 -10.360 -11.383 1.00 95.31 212 GLY A N 1
ATOM 1630 C CA . GLY A 1 212 ? 7.265 -9.521 -12.037 1.00 95.31 212 GLY A CA 1
ATOM 1631 C C . GLY A 1 212 ? 7.897 -8.566 -11.041 1.00 95.31 212 GLY A C 1
ATOM 1632 O O . GLY A 1 212 ? 7.548 -8.552 -9.862 1.00 95.31 212 GLY A O 1
ATOM 1633 N N . SER A 1 213 ? 8.814 -7.745 -11.528 1.00 95.62 213 SER A N 1
ATOM 1634 C CA . SER A 1 213 ? 9.457 -6.721 -10.720 1.00 95.62 213 SER A CA 1
ATOM 1635 C C . SER A 1 213 ? 9.948 -5.561 -11.569 1.00 95.62 213 SER A C 1
ATOM 1637 O O . SER A 1 213 ? 10.175 -5.719 -12.770 1.00 95.62 213 SER A O 1
ATOM 1639 N N . GLY A 1 214 ? 10.123 -4.416 -10.920 1.00 94.00 214 GLY A N 1
ATOM 1640 C CA . GLY A 1 214 ? 10.874 -3.276 -11.432 1.00 94.00 214 GLY A CA 1
ATOM 1641 C C . GLY A 1 214 ? 12.144 -3.088 -10.611 1.00 94.00 214 GLY A C 1
ATOM 1642 O O . GLY A 1 214 ? 12.119 -3.244 -9.389 1.00 94.00 214 GLY A O 1
ATOM 1643 N N . GLU A 1 215 ? 13.250 -2.777 -11.276 1.00 95.12 215 GLU A N 1
ATOM 1644 C CA . GLU A 1 215 ? 14.545 -2.513 -10.649 1.00 95.12 215 GLU A CA 1
ATOM 1645 C C . GLU A 1 215 ? 14.997 -1.102 -11.010 1.00 95.12 215 GLU A C 1
ATOM 1647 O O . GLU A 1 215 ? 14.992 -0.714 -12.178 1.00 95.12 215 GLU A O 1
ATOM 1652 N N . TYR A 1 216 ? 15.364 -0.325 -9.993 1.00 92.69 216 TYR A N 1
ATOM 1653 C CA . TYR A 1 216 ? 15.660 1.096 -10.131 1.00 92.69 216 TYR A CA 1
ATOM 1654 C C . TYR A 1 216 ? 17.006 1.419 -9.502 1.00 92.69 216 TYR A C 1
ATOM 1656 O O . TYR A 1 216 ? 17.224 1.155 -8.321 1.00 92.69 216 TYR A O 1
ATOM 1664 N N . VAL A 1 217 ? 17.901 2.020 -10.281 1.00 91.12 217 VAL A N 1
ATOM 1665 C CA . VAL A 1 217 ? 19.202 2.476 -9.785 1.00 91.12 217 VAL A CA 1
ATOM 1666 C C . VAL A 1 217 ? 19.002 3.763 -8.982 1.00 91.12 217 VAL A C 1
ATOM 1668 O O . VAL A 1 217 ? 18.610 4.789 -9.536 1.00 91.12 217 VAL A O 1
ATOM 1671 N N . LEU A 1 218 ? 19.263 3.709 -7.675 1.00 88.38 218 LEU A N 1
ATOM 1672 C CA . LEU A 1 218 ? 19.181 4.854 -6.760 1.00 88.38 218 LEU A CA 1
ATOM 1673 C C . LEU A 1 218 ? 20.502 5.629 -6.673 1.00 88.38 218 LEU A C 1
ATOM 1675 O O . LEU A 1 218 ? 20.538 6.785 -6.263 1.00 88.38 218 LEU A O 1
ATOM 1679 N N . GLY A 1 219 ? 21.609 5.009 -7.058 1.00 84.31 219 GLY A N 1
ATOM 1680 C CA . GLY A 1 219 ? 22.920 5.633 -6.987 1.00 84.31 219 GLY A CA 1
ATOM 1681 C C . GLY A 1 219 ? 23.980 4.786 -7.664 1.00 84.31 219 GLY A C 1
ATOM 1682 O O . GLY A 1 219 ? 23.791 3.591 -7.890 1.00 84.31 219 GLY A O 1
ATOM 1683 N N . ARG A 1 220 ? 25.103 5.419 -7.995 1.00 80.69 220 ARG A N 1
ATOM 1684 C CA . ARG A 1 220 ? 26.290 4.749 -8.528 1.00 80.69 220 ARG A CA 1
ATOM 1685 C C . ARG A 1 220 ? 27.512 5.182 -7.739 1.00 80.69 220 ARG A C 1
ATOM 1687 O O . ARG A 1 220 ? 27.700 6.376 -7.516 1.00 80.69 220 ARG A O 1
ATOM 1694 N N . MET A 1 221 ? 28.341 4.219 -7.357 1.00 66.69 221 MET A N 1
ATOM 1695 C CA . MET A 1 221 ? 29.633 4.445 -6.713 1.00 66.69 221 MET A CA 1
ATOM 1696 C C . MET A 1 221 ? 30.700 3.698 -7.516 1.00 66.69 221 MET A C 1
ATOM 1698 O O . MET A 1 221 ? 30.874 2.491 -7.379 1.00 66.69 221 MET A O 1
ATOM 1702 N N . GLY A 1 222 ? 31.396 4.408 -8.406 1.00 75.94 222 GLY A N 1
ATOM 1703 C CA . GLY A 1 222 ? 32.293 3.768 -9.372 1.00 75.94 222 GLY A CA 1
ATOM 1704 C C . GLY A 1 222 ? 31.513 2.894 -10.362 1.00 75.94 222 GLY A C 1
ATOM 1705 O O . GLY A 1 222 ? 30.660 3.406 -11.086 1.00 75.94 222 GLY A O 1
ATOM 1706 N N . THR A 1 223 ? 31.811 1.592 -10.401 1.00 74.69 223 THR A N 1
ATOM 1707 C CA . THR A 1 223 ? 31.082 0.599 -11.214 1.00 74.69 223 THR A CA 1
ATOM 1708 C C . THR A 1 223 ? 29.900 -0.038 -10.488 1.00 74.69 223 THR A C 1
ATOM 1710 O O . THR A 1 223 ? 29.122 -0.742 -11.126 1.00 74.69 223 THR A O 1
ATOM 1713 N N . ASP A 1 224 ? 29.766 0.186 -9.180 1.00 80.19 224 ASP A N 1
ATOM 1714 C CA . ASP A 1 224 ? 28.729 -0.447 -8.374 1.00 80.19 224 ASP A CA 1
ATOM 1715 C C . ASP A 1 224 ? 27.440 0.375 -8.427 1.00 80.19 224 ASP A C 1
ATOM 1717 O O . ASP A 1 224 ? 27.440 1.590 -8.197 1.00 80.19 224 ASP A O 1
ATOM 1721 N N . GLU A 1 225 ? 26.328 -0.297 -8.723 1.00 87.06 225 GLU A N 1
ATOM 1722 C CA . GLU A 1 225 ? 24.997 0.301 -8.758 1.00 87.06 225 GLU A CA 1
ATOM 1723 C C . GLU A 1 225 ? 24.209 -0.079 -7.505 1.00 87.06 225 GLU A C 1
ATOM 1725 O O . GLU A 1 225 ? 24.064 -1.253 -7.159 1.00 87.06 225 GLU A O 1
ATOM 1730 N N . GLU A 1 226 ? 23.649 0.922 -6.832 1.00 88.75 226 GLU A N 1
ATOM 1731 C CA . GLU A 1 226 ? 22.644 0.692 -5.806 1.00 88.75 226 GLU A CA 1
ATOM 1732 C C . GLU A 1 226 ? 21.294 0.475 -6.486 1.00 88.75 226 GLU A C 1
ATOM 1734 O O . GLU A 1 226 ? 20.668 1.430 -6.945 1.00 88.75 226 GLU A O 1
ATOM 1739 N N . VAL A 1 227 ? 20.837 -0.775 -6.538 1.00 91.81 227 VAL A N 1
ATOM 1740 C CA . VAL A 1 227 ? 19.549 -1.140 -7.137 1.00 91.81 227 VAL A CA 1
ATOM 1741 C C . VAL A 1 227 ? 18.498 -1.350 -6.054 1.00 91.81 227 VAL A C 1
ATOM 1743 O O . VAL A 1 227 ? 18.700 -2.099 -5.097 1.00 91.81 227 VAL A O 1
ATOM 1746 N N . TYR A 1 228 ? 17.341 -0.722 -6.234 1.00 93.38 228 TYR A N 1
ATOM 1747 C CA . TYR A 1 228 ? 16.150 -0.956 -5.432 1.00 93.38 228 TYR A CA 1
ATOM 1748 C C . TYR A 1 228 ? 15.100 -1.678 -6.268 1.00 93.38 228 TYR A C 1
ATOM 1750 O O . TYR A 1 228 ? 14.693 -1.204 -7.330 1.00 93.38 228 TYR A O 1
ATOM 1758 N N . LYS A 1 229 ? 14.656 -2.831 -5.773 1.00 94.31 229 LYS A N 1
ATOM 1759 C CA . LYS A 1 229 ? 13.688 -3.693 -6.443 1.00 94.31 229 LYS A CA 1
ATOM 1760 C C . LYS A 1 229 ? 12.313 -3.547 -5.807 1.00 94.31 229 LYS A C 1
ATOM 1762 O O . LYS A 1 229 ? 12.189 -3.650 -4.589 1.00 94.31 229 LYS A O 1
ATOM 1767 N N . PHE A 1 230 ? 11.285 -3.405 -6.631 1.00 94.38 230 PHE A N 1
ATOM 1768 C CA . PHE A 1 230 ? 9.906 -3.626 -6.218 1.00 94.38 230 PHE A CA 1
ATOM 1769 C C . PHE A 1 230 ? 9.332 -4.859 -6.907 1.00 94.38 230 PHE A C 1
ATOM 1771 O O . PHE A 1 230 ? 9.555 -5.063 -8.101 1.00 94.38 230 PHE A O 1
ATOM 1778 N N . ASP A 1 231 ? 8.555 -5.653 -6.176 1.00 95.94 231 ASP A N 1
ATOM 1779 C CA . ASP A 1 231 ? 7.807 -6.769 -6.748 1.00 95.94 231 ASP A CA 1
ATOM 1780 C C . ASP A 1 231 ? 6.407 -6.306 -7.182 1.00 95.94 231 ASP A C 1
ATOM 1782 O O . ASP A 1 231 ? 5.698 -5.596 -6.463 1.00 95.94 231 ASP A O 1
ATOM 1786 N N . PHE A 1 232 ? 5.987 -6.749 -8.362 1.00 96.75 232 PHE A N 1
ATOM 1787 C CA . PHE A 1 232 ? 4.602 -6.688 -8.806 1.00 96.75 232 PHE A CA 1
ATOM 1788 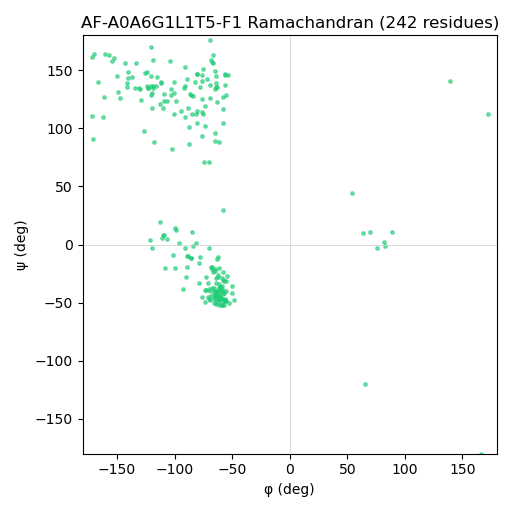C C . PHE A 1 232 ? 3.914 -7.957 -8.332 1.00 96.75 232 PHE A C 1
ATOM 1790 O O . PHE A 1 232 ? 4.311 -9.059 -8.716 1.00 96.75 232 PHE A O 1
ATOM 1797 N N . MET A 1 233 ? 2.907 -7.817 -7.477 1.00 97.25 233 MET A N 1
ATOM 1798 C CA . MET A 1 233 ? 2.289 -8.955 -6.815 1.00 97.25 233 MET A CA 1
ATOM 1799 C C . MET A 1 233 ? 0.794 -9.012 -7.098 1.00 97.25 233 MET A C 1
ATOM 1801 O O . MET A 1 233 ? 0.084 -8.012 -6.990 1.00 97.25 233 MET A O 1
ATOM 1805 N N . LYS A 1 234 ? 0.309 -10.212 -7.420 1.00 97.38 234 LYS A N 1
ATOM 1806 C CA . LYS A 1 234 ? -1.112 -10.492 -7.633 1.00 97.38 234 LYS A CA 1
ATOM 1807 C C . LYS A 1 234 ? -1.584 -11.550 -6.656 1.00 97.38 234 LYS A C 1
ATOM 1809 O O . LYS A 1 234 ? -0.934 -12.576 -6.485 1.00 97.38 234 LYS A O 1
ATOM 1814 N N . ARG A 1 235 ? -2.750 -11.329 -6.066 1.00 97.56 235 ARG A N 1
ATOM 1815 C CA . ARG A 1 235 ? -3.495 -12.349 -5.332 1.00 97.56 235 ARG A CA 1
ATOM 1816 C C . ARG A 1 235 ? -4.743 -12.697 -6.127 1.00 97.56 235 ARG A C 1
ATOM 1818 O O . ARG A 1 235 ? -5.579 -11.830 -6.375 1.00 97.56 235 ARG A O 1
ATOM 1825 N N . ALA A 1 236 ? -4.844 -13.951 -6.552 1.00 96.38 236 ALA A N 1
ATOM 1826 C CA . ALA A 1 236 ? -6.060 -14.466 -7.169 1.00 96.38 236 ALA A CA 1
ATOM 1827 C C . ALA A 1 236 ? -7.195 -14.551 -6.135 1.00 96.38 236 ALA A C 1
ATOM 1829 O O . ALA A 1 236 ? -6.934 -14.604 -4.932 1.00 96.38 236 ALA A O 1
ATOM 1830 N N . VAL A 1 237 ? -8.439 -14.578 -6.616 1.00 94.56 237 VAL A N 1
ATOM 1831 C CA . VAL A 1 237 ? -9.616 -14.815 -5.768 1.00 94.56 237 VAL A CA 1
ATOM 1832 C C . VAL A 1 237 ? -9.457 -16.163 -5.074 1.00 94.56 237 VAL A C 1
ATOM 1834 O O . VAL A 1 237 ? -9.222 -17.170 -5.743 1.00 94.56 237 VAL A O 1
ATOM 1837 N N . GLN A 1 238 ? -9.588 -16.178 -3.751 1.00 89.94 238 GLN A N 1
ATOM 1838 C CA . GLN A 1 238 ? -9.618 -17.408 -2.968 1.00 89.94 238 GLN A CA 1
ATOM 1839 C C . GLN A 1 238 ? -11.067 -17.756 -2.620 1.00 89.94 238 GLN A C 1
ATOM 1841 O O . GLN A 1 238 ? -11.879 -16.881 -2.315 1.00 89.94 238 GLN A O 1
ATOM 1846 N N . ASP A 1 239 ? -11.412 -19.040 -2.684 1.00 80.25 239 ASP A N 1
ATOM 1847 C CA . ASP A 1 239 ? -12.744 -19.487 -2.295 1.00 80.25 239 ASP A CA 1
ATOM 1848 C C . ASP A 1 239 ? -12.877 -19.448 -0.767 1.00 80.25 239 ASP A C 1
ATOM 1850 O O . ASP A 1 239 ? -12.187 -20.163 -0.041 1.00 80.25 239 ASP A O 1
ATOM 1854 N N . VAL A 1 240 ? -13.822 -18.639 -0.283 1.00 62.28 240 VAL A N 1
ATOM 1855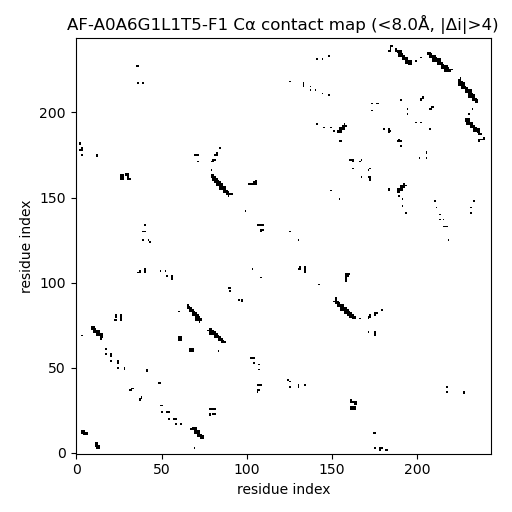 C CA . VAL A 1 240 ? -14.093 -18.403 1.150 1.00 62.28 240 VAL A CA 1
ATOM 1856 C C . VAL A 1 240 ? -14.535 -19.685 1.893 1.00 62.28 240 VAL A C 1
ATOM 1858 O O . VAL A 1 240 ? -14.563 -19.716 3.117 1.00 62.28 240 VAL A O 1
ATOM 1861 N N . PHE A 1 241 ? -14.837 -20.774 1.172 1.00 51.12 241 PHE A N 1
ATOM 1862 C CA . PHE A 1 241 ? -15.386 -22.023 1.718 1.00 51.12 241 PHE A CA 1
ATOM 1863 C C . PHE A 1 241 ? -14.419 -23.222 1.728 1.00 51.12 241 PHE A C 1
ATOM 1865 O O . PHE A 1 241 ? -14.844 -24.330 2.041 1.00 51.12 241 PHE A O 1
ATOM 1872 N N . ALA A 1 242 ? -13.133 -23.045 1.408 1.00 42.59 242 ALA A N 1
ATOM 1873 C CA . ALA A 1 242 ? -12.181 -24.167 1.373 1.00 42.59 242 ALA A CA 1
ATOM 1874 C C . ALA A 1 242 ? -11.554 -24.534 2.738 1.00 42.59 242 ALA A C 1
ATOM 1876 O O . ALA A 1 242 ? -10.774 -25.480 2.808 1.00 42.59 242 ALA A O 1
ATOM 1877 N N . ALA A 1 243 ? -11.888 -23.824 3.818 1.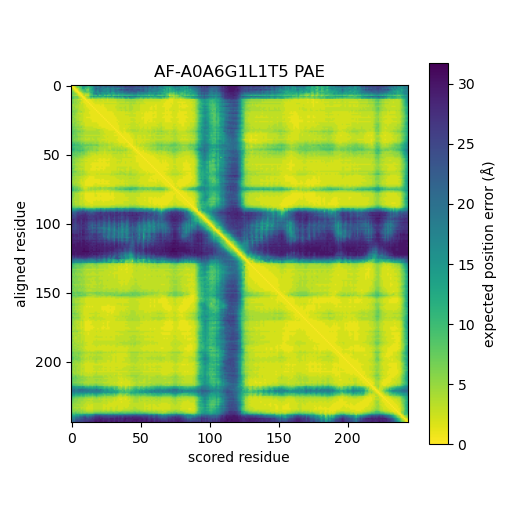00 37.28 243 ALA A N 1
ATOM 1878 C CA . ALA A 1 243 ? -11.433 -24.145 5.171 1.00 37.28 243 ALA A CA 1
ATOM 1879 C C . ALA A 1 243 ? -12.640 -24.460 6.068 1.00 37.28 243 ALA A C 1
ATOM 1881 O O . ALA A 1 243 ? -13.220 -23.569 6.686 1.00 37.28 243 ALA A O 1
ATOM 1882 N N . SER A 1 244 ? -13.038 -25.735 6.076 1.00 35.28 244 SER A N 1
ATOM 1883 C CA . SER A 1 244 ? -13.850 -26.373 7.125 1.00 35.28 244 SER A CA 1
ATOM 1884 C C . SER A 1 244 ? -12.995 -27.417 7.825 1.00 35.28 244 SER A C 1
ATOM 1886 O O . SER A 1 244 ? -12.290 -28.145 7.090 1.00 35.28 244 SER A O 1
#

Foldseek 3Di:
DLLQQDDDPFWGKDFDDPVCLVLQLVQLCQQCVPPLQVCLLCPPHDPCPLSVLVSVLVVVLVVDPQKTKMFIAGPVRRTFKIWMKGKDFADPDPPPPDPPPQRQSVHDDDDDDDDDDDDDDDDQPCDPVQSRVLSVQVVVCVSVLCVVPVPDRIAMETRDIGGRPVCPPVCRSVSNVLSVLVVCLVVQHKYKYWAWPVCPVSVVVVQKDFPDKDWGFSGDDPPDTDITMITIIMHGRDHPPPPD

Mean predicted aligned error: 8.81 Å

Secondary structure (DSSP, 8-state):
--GGGPEETTEEEEE--GGGHHHHHHHHHHHHTT-HHHHHHHTTSPTTHHHHHHHHHHHHHHT-TTEEEEEEEETTS-EEEEEEEEEEE--SSTTS--------TTS---------------S----HHHHHHHHHHHHHHHHHHHHHH--SSEEEEEEEEEE-GGGTTSSHHHHHHHHHHHHHHHTT-EEEEEE-HHHHHHHHHTT-EEEEEEEEEEEEETTEEEEEEEEEEEEPPPPTTS--

Sequence (244 aa):
MDICQLEYTDFKLVRATHDDIPALLQVHSEGFAHDRFSQFMLQGRPSGTHEARMRKAIESWFDNVDAKLFKAAGEDGQILGWICYIVKTQPSSPDAVADGTYSQAASTGVQQSGHNGNGEGETPFVSRSAQAEVGAAMREDLRRAESKYMTESRFVVLQALATRPEYQRQGIASALVRCVVEEADARRLACWAHASPAASGLYDKLGFVSIGSGEYVLGRMGTDEEVYKFDFMKRAVQDVFAAS

pLDDT: mean 82.35, std 21.23, range [25.48, 98.31]

Solvent-accessible surface area (backbone atoms only — not comparable to full-atom values): 14360 Å² total; per-residue (Å²): 130,70,67,52,60,47,78,48,100,70,33,32,37,38,77,59,55,82,87,41,49,71,58,56,49,48,28,40,51,58,43,40,66,83,36,67,69,57,47,56,63,46,59,97,54,66,86,62,55,66,54,60,48,46,48,54,48,54,53,54,38,74,74,30,91,51,36,50,46,39,30,33,30,32,89,89,63,48,71,47,27,40,37,32,36,32,58,49,68,56,66,97,44,93,84,57,77,72,82,77,85,71,57,48,68,83,55,67,81,85,85,90,81,91,81,90,80,89,82,91,74,99,59,96,70,75,46,75,62,57,49,50,48,50,40,50,51,51,52,51,51,50,54,51,46,47,63,70,70,54,79,57,57,47,32,37,37,56,43,38,77,33,37,23,66,94,51,54,95,72,53,56,68,56,53,55,50,46,32,51,53,55,52,27,27,78,69,67,22,33,39,39,38,77,23,46,75,87,43,41,71,56,43,42,79,71,59,30,42,78,79,49,68,52,77,40,76,75,46,73,60,90,92,47,68,45,70,49,58,33,37,37,28,42,20,73,58,54,72,92,76,80,80,125

Nearest PDB structures (foldseek):
  7k09-assembly1_A  TM=7.299E-01  e=1.963E-10  Streptomyces alboniger
  4f6a-assembly1_B  TM=7.699E-01  e=1.800E-04  Halalkalibacterium halodurans C-125
  4e0a-assembly1_B  TM=7.733E-01  e=2.159E-04  Halalkalibacterium halodurans C-125
  4e8o-assembly1_A  TM=6.963E-01  e=2.294E-04  Acinetobacter baumannii
  7csi-assembly1_A  TM=5.988E-01  e=7.688E-05  Mycolicibacterium smegmatis MC2 155

InterPro domains:
  IPR000182 GNAT domain [PF13508] (146-209)
  IPR000182 GNAT domain [PS51186] (11-234)
  IPR016181 Acyl-CoA N-acyltransferase [SSF55729] (13-215)
  IPR052523 Trichothecene Biosynthesis Acetyltransferases [PTHR42791] (10-220)

Radius of gyration: 18.7 Å; Cα contacts (8 Å, |Δi|>4): 368; chains: 1; bounding box: 52×53×50 Å